Protein AF-A0A9P5DXJ6-F1 (afdb_monomer_lite)

Radius of gyration: 20.7 Å; chains: 1; bounding box: 51×38×55 Å

pLDDT: mean 82.4, std 16.3, range [35.78, 98.38]

Sequence (215 aa):
MAPIHPDSEPEQFYDMSPPKRLGRGRHAIVFECRDPTGRVYAMKLFKQHSRDRISREIEILQYLSWSSADFYRPDEDLDVCVGLFKPPELLLSYERYDFSIDMWCFGAMLAAMVFRKEPFFHGISLIDQLKTIADVLGTDKLYRFVNEYDLELDEEELEVLGQRPEQPWTDFINSANRSMVTDEAISLIDQLLRFDPKERLTAAEAIRNVYFRPF

Secondary structure (DSSP, 8-state):
-----TT--GGGTSB-SS--EEEE-SSEEEEEEE-TT--EEEEEEE-GGGHHHHHHHHHHHHHTTGGG-----TT-------GGG--HHHHTT-----THHHHHHHHHHHHHHHHT-SSSS--SSHHHHHHHHHHHH-HHHHHHHHHHTT----HHHHHHH---PPPPGGGG--TTTTTT--HHHHHHHHHHS-SSGGGSPPHHHHTTSGGGS--

Foldseek 3Di:
DDDPDPPDDCVVFWDVPPFDFPDDDPFWTWTWIAGPVRDIDIDTGGDPVCVVVVVVVSVVCVVVVCPQDDDDDQPDAGPHDDDLLAALCVLLVNRGDDPLSVLSSVLQVLLCVLLVPVRQQDAPDSLSSNLSLCQAQWVVQVVVLCVVSVGDDDPVSCVSNDGHDHDQSCVSDDPVNVVSDDPQSSVLSVQSSHNPSVSHDDPVRSCVGPVNDDD

Organism: NCBI:txid44412

InterPro domains:
  IPR000719 Protein kinase domain [PF00069] (85-212)
  IPR000719 Protein kinase domain [PS50011] (1-212)
  IPR000719 Protein kinase domain [SM00220] (16-212)
  IPR011009 Protein kinase-like domain superfamily [SSF56112] (20-214)
  IPR017441 Protein kinase, ATP binding site [PS00107] (22-44)
  IPR045216 Casein Kinase 2, subunit alpha [PTHR24054] (65-214)

Structure (mmCIF, N/CA/C/O backbone):
data_AF-A0A9P5DXJ6-F1
#
_entry.id   AF-A0A9P5DXJ6-F1
#
loop_
_atom_site.group_PDB
_atom_site.id
_atom_site.type_symbol
_atom_site.label_atom_id
_atom_site.label_alt_id
_atom_site.label_comp_id
_atom_site.label_asym_id
_atom_site.label_entity_id
_atom_site.label_seq_id
_atom_site.pdbx_PDB_ins_code
_atom_site.Cartn_x
_atom_site.Cartn_y
_atom_site.Cartn_z
_atom_site.occupancy
_atom_site.B_iso_or_equiv
_atom_site.auth_seq_id
_atom_site.auth_comp_id
_atom_site.auth_asym_id
_atom_site.auth_atom_id
_atom_site.pdbx_PDB_model_num
ATOM 1 N N . MET A 1 1 ? 28.897 8.228 -11.802 1.00 35.78 1 MET A N 1
ATOM 2 C CA . MET A 1 1 ? 27.523 8.672 -12.123 1.00 35.78 1 MET A CA 1
ATOM 3 C C . MET A 1 1 ? 27.511 9.005 -13.604 1.00 35.78 1 MET A C 1
ATOM 5 O O . MET A 1 1 ? 28.289 9.863 -13.999 1.00 35.78 1 MET A O 1
ATOM 9 N N . ALA A 1 2 ? 26.761 8.275 -14.428 1.00 36.94 2 ALA A N 1
ATOM 10 C CA . ALA A 1 2 ? 26.695 8.580 -15.855 1.00 36.94 2 ALA A CA 1
ATOM 11 C C . ALA A 1 2 ? 25.832 9.835 -16.075 1.00 36.94 2 ALA A C 1
ATOM 13 O O . ALA A 1 2 ? 24.778 9.952 -15.441 1.00 36.94 2 ALA A O 1
ATOM 14 N N . PRO A 1 3 ? 26.269 10.790 -16.909 1.00 40.38 3 PRO A N 1
ATOM 15 C CA . PRO A 1 3 ? 25.546 12.036 -17.104 1.00 40.38 3 PRO A CA 1
ATOM 16 C C . PRO A 1 3 ? 24.235 11.783 -17.857 1.00 40.38 3 PRO A C 1
ATOM 18 O O . PRO A 1 3 ? 24.219 11.359 -19.009 1.00 40.38 3 PRO A O 1
ATOM 21 N N . ILE A 1 4 ? 23.115 12.086 -17.198 1.00 48.97 4 ILE A N 1
ATOM 22 C CA . ILE A 1 4 ? 21.789 12.198 -17.818 1.00 48.97 4 ILE A CA 1
ATOM 23 C C . ILE A 1 4 ? 21.700 13.595 -18.451 1.00 48.97 4 ILE A C 1
ATOM 25 O O . ILE A 1 4 ? 20.919 14.436 -18.012 1.00 48.97 4 ILE A O 1
ATOM 29 N N . HIS A 1 5 ? 22.557 13.886 -19.433 1.00 48.19 5 HIS A N 1
ATOM 30 C CA . HIS A 1 5 ? 22.468 15.119 -20.218 1.00 48.19 5 HIS A CA 1
ATOM 31 C C . HIS A 1 5 ? 22.263 14.762 -21.696 1.00 48.19 5 HIS A C 1
ATOM 33 O O . HIS A 1 5 ? 23.003 13.917 -22.203 1.00 48.19 5 HIS A O 1
ATOM 39 N N . PRO A 1 6 ? 21.291 15.373 -22.398 1.00 47.25 6 PRO A N 1
ATOM 40 C CA . PRO A 1 6 ? 20.967 15.055 -23.795 1.00 47.25 6 PRO A CA 1
ATOM 41 C C . PRO A 1 6 ? 22.127 15.270 -24.781 1.00 47.25 6 PRO A C 1
ATOM 43 O O . PRO A 1 6 ? 22.087 14.718 -25.876 1.00 47.25 6 PRO A O 1
ATOM 46 N N . ASP A 1 7 ? 23.150 16.020 -24.372 1.00 50.88 7 ASP A N 1
ATOM 47 C CA . ASP A 1 7 ? 24.362 16.295 -25.159 1.00 50.88 7 ASP A CA 1
ATOM 48 C C . ASP A 1 7 ? 25.567 15.420 -24.756 1.00 50.88 7 ASP A C 1
ATOM 50 O O . ASP A 1 7 ? 26.684 15.655 -25.207 1.00 50.88 7 ASP A O 1
ATOM 54 N N . SER A 1 8 ? 25.372 14.433 -23.878 1.00 55.81 8 SER A N 1
ATOM 55 C CA . SER A 1 8 ? 26.441 13.504 -23.489 1.00 55.81 8 SER A CA 1
ATOM 56 C C . SER A 1 8 ? 26.662 12.479 -24.595 1.00 55.81 8 SER A C 1
ATOM 58 O O . SER A 1 8 ? 25.700 11.860 -25.044 1.00 55.81 8 SER A O 1
ATOM 60 N N . GLU A 1 9 ? 27.911 12.233 -24.985 1.00 61.59 9 GLU A N 1
ATOM 61 C CA . GLU A 1 9 ? 28.254 11.116 -25.870 1.00 61.59 9 GLU A CA 1
ATOM 62 C C . GLU A 1 9 ? 28.327 9.817 -25.043 1.00 61.59 9 GLU A C 1
ATOM 64 O O . GLU A 1 9 ? 29.267 9.634 -24.264 1.00 61.59 9 GLU A O 1
ATOM 69 N N . PRO A 1 10 ? 27.350 8.897 -25.159 1.00 57.00 10 PRO A N 1
ATOM 70 C CA . PRO A 1 10 ? 27.284 7.701 -24.313 1.00 57.00 10 PRO A CA 1
ATOM 71 C C . PRO A 1 10 ? 28.457 6.737 -24.550 1.00 57.00 10 PRO A C 1
ATOM 73 O O . PRO A 1 10 ? 28.814 5.971 -23.658 1.00 57.00 10 PRO A O 1
ATOM 76 N N . GLU A 1 11 ? 29.096 6.831 -25.716 1.00 63.50 11 GLU A N 1
ATOM 77 C CA . GLU A 1 11 ? 30.305 6.098 -26.114 1.00 63.50 11 GLU A CA 1
ATOM 78 C C . GLU A 1 11 ? 31.512 6.384 -25.205 1.00 63.50 11 GLU A C 1
ATOM 80 O O . GLU A 1 11 ? 32.435 5.579 -25.133 1.00 63.50 11 GLU A O 1
ATOM 85 N N . GLN A 1 12 ? 31.501 7.503 -24.470 1.00 61.22 12 GLN A N 1
ATOM 86 C CA . GLN A 1 12 ? 32.553 7.844 -23.507 1.00 61.22 12 GLN A CA 1
ATOM 87 C C . GLN A 1 12 ? 32.403 7.103 -22.166 1.00 61.22 12 GLN A C 1
ATOM 89 O O . GLN A 1 12 ? 33.357 7.033 -21.392 1.00 61.22 12 GLN A O 1
ATOM 94 N N . PHE A 1 13 ? 31.216 6.559 -21.876 1.00 56.31 13 PHE A N 1
ATOM 95 C CA . PHE A 1 13 ? 30.881 5.958 -20.578 1.00 56.31 13 PHE A CA 1
ATOM 96 C C . PHE A 1 13 ? 30.545 4.465 -20.662 1.00 56.31 13 PHE A C 1
ATOM 98 O O . PHE A 1 13 ? 30.628 3.770 -19.649 1.00 56.31 13 PHE A O 1
ATOM 105 N N . TYR A 1 14 ? 30.175 3.970 -21.843 1.00 59.44 14 TYR A N 1
ATOM 106 C CA . TYR A 1 14 ? 29.691 2.607 -22.047 1.00 59.44 14 TYR A CA 1
ATOM 107 C C . TYR A 1 14 ? 30.347 1.962 -23.269 1.00 59.44 14 TYR A C 1
ATOM 109 O O . TYR A 1 14 ? 30.542 2.617 -24.291 1.00 59.44 14 TYR A O 1
ATOM 117 N N . ASP A 1 15 ? 30.639 0.661 -23.185 1.00 63.41 15 ASP A N 1
ATOM 118 C CA . ASP A 1 15 ? 31.013 -0.128 -24.360 1.00 63.41 15 ASP A CA 1
ATOM 119 C C . ASP A 1 15 ? 29.764 -0.363 -25.223 1.00 63.41 15 ASP A C 1
ATOM 121 O O . ASP A 1 15 ? 28.803 -1.024 -24.813 1.00 63.41 15 ASP A O 1
ATOM 125 N N . MET A 1 16 ? 29.781 0.233 -26.417 1.00 59.91 16 MET A N 1
ATOM 126 C CA . MET A 1 16 ? 28.696 0.223 -27.402 1.00 59.91 16 MET A CA 1
ATOM 127 C C . MET A 1 16 ? 28.893 -0.852 -28.490 1.00 59.91 16 MET A C 1
ATOM 129 O O . MET A 1 16 ? 28.161 -0.862 -29.483 1.00 59.91 16 MET A O 1
ATOM 133 N N . SER A 1 17 ? 29.879 -1.745 -28.339 1.00 60.09 17 SER A N 1
ATOM 134 C CA . SER A 1 17 ? 30.114 -2.885 -29.240 1.00 60.09 17 SER A CA 1
ATOM 135 C C . SER A 1 17 ? 28.860 -3.773 -29.314 1.00 60.09 17 SER A 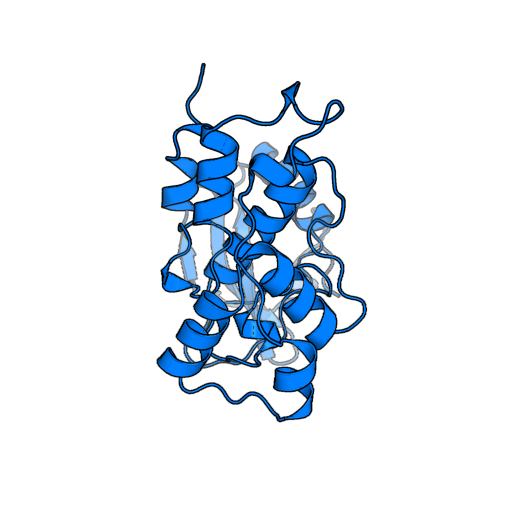C 1
ATOM 137 O O . SER A 1 17 ? 28.158 -3.920 -28.314 1.00 60.09 17 SER A O 1
ATOM 139 N N . PRO A 1 18 ? 28.517 -4.321 -30.499 1.00 52.62 18 PRO A N 1
ATOM 140 C CA . PRO A 1 18 ? 27.147 -4.417 -31.010 1.00 52.62 18 PRO A CA 1
ATOM 141 C C . PRO A 1 18 ? 26.151 -4.866 -29.933 1.00 52.62 18 PRO A C 1
ATOM 143 O O . PRO A 1 18 ? 26.133 -6.042 -29.557 1.00 52.62 18 PRO A O 1
ATOM 146 N N . PRO A 1 19 ? 25.322 -3.941 -29.424 1.00 65.56 19 PRO A N 1
ATOM 147 C CA . PRO A 1 19 ? 24.569 -4.201 -28.219 1.00 65.56 19 PRO A CA 1
ATOM 148 C C . PRO A 1 19 ? 23.487 -5.240 -28.494 1.00 65.56 19 PRO A C 1
ATOM 150 O O . PRO A 1 19 ? 22.726 -5.149 -29.468 1.00 65.56 19 PRO A O 1
ATOM 153 N N . LYS A 1 20 ? 23.381 -6.234 -27.610 1.00 73.81 20 LYS A N 1
ATOM 154 C CA . LYS A 1 20 ? 22.298 -7.215 -27.662 1.00 73.81 20 LYS A CA 1
ATOM 155 C C . LYS A 1 20 ? 20.979 -6.467 -27.486 1.00 73.81 20 LYS A C 1
ATOM 157 O O . LYS A 1 20 ? 20.684 -5.929 -26.420 1.00 73.81 20 LYS A O 1
ATOM 162 N N . ARG A 1 21 ? 20.170 -6.403 -28.546 1.00 81.00 21 ARG A N 1
ATOM 163 C CA . ARG A 1 21 ? 18.850 -5.766 -28.491 1.00 81.00 21 ARG A CA 1
ATOM 164 C C . ARG A 1 21 ? 17.943 -6.568 -27.559 1.00 81.00 21 ARG A C 1
ATOM 166 O O . ARG A 1 21 ? 17.551 -7.680 -27.901 1.00 81.00 21 ARG A O 1
ATOM 173 N N . LEU A 1 22 ? 17.578 -5.973 -26.428 1.00 80.19 22 LEU A N 1
ATOM 174 C CA . LEU A 1 22 ? 16.679 -6.560 -25.435 1.00 80.19 22 LEU A CA 1
ATOM 175 C C . LEU A 1 22 ? 15.209 -6.407 -25.840 1.00 80.19 22 LEU A C 1
ATOM 177 O O . LEU A 1 22 ? 14.399 -7.290 -25.582 1.00 80.19 22 LEU A O 1
ATOM 181 N N . GLY A 1 23 ? 14.851 -5.318 -26.529 1.00 77.81 23 GLY A N 1
ATOM 182 C CA . GLY A 1 23 ? 13.465 -5.096 -26.942 1.00 77.81 23 GLY A CA 1
ATOM 183 C C . GLY A 1 23 ? 13.272 -3.940 -27.918 1.00 77.81 23 GLY A C 1
ATOM 184 O O . GLY A 1 23 ? 14.122 -3.063 -28.060 1.00 77.81 23 GLY A O 1
ATOM 185 N N . ARG A 1 24 ? 12.129 -3.924 -28.615 1.00 81.75 24 ARG A N 1
ATOM 186 C CA . ARG A 1 24 ? 11.725 -2.832 -29.517 1.00 81.75 24 ARG A CA 1
ATOM 187 C C . ARG A 1 24 ? 10.289 -2.420 -29.224 1.00 81.75 24 ARG A C 1
ATOM 189 O O . ARG A 1 24 ? 9.357 -3.159 -29.517 1.00 81.75 24 ARG A O 1
ATOM 196 N N . GLY A 1 25 ? 10.121 -1.202 -28.725 1.00 73.12 25 GLY A N 1
ATOM 197 C CA . GLY A 1 25 ? 8.822 -0.574 -28.532 1.00 73.12 25 GLY A CA 1
ATOM 198 C C . GLY A 1 25 ? 8.431 0.361 -29.680 1.00 73.12 25 GLY A C 1
ATOM 199 O O . GLY A 1 25 ? 9.191 0.637 -30.622 1.00 73.12 25 GLY A O 1
ATOM 200 N N . ARG A 1 26 ? 7.219 0.916 -29.569 1.00 73.00 26 ARG A N 1
ATOM 201 C CA . ARG A 1 26 ? 6.702 1.943 -30.488 1.00 73.00 26 ARG A CA 1
ATOM 202 C C . ARG A 1 26 ? 7.622 3.172 -30.534 1.00 73.00 26 ARG A C 1
ATOM 204 O O . ARG A 1 26 ? 7.939 3.630 -31.628 1.00 73.00 26 ARG A O 1
ATOM 211 N N . HIS A 1 27 ? 8.152 3.601 -29.388 1.00 71.81 27 HIS A N 1
ATOM 212 C CA . HIS A 1 27 ? 8.897 4.863 -29.240 1.00 71.81 27 HIS A CA 1
ATOM 213 C C . HIS A 1 27 ? 10.394 4.713 -28.933 1.00 71.81 27 HIS A C 1
ATOM 215 O O . HIS A 1 27 ? 11.144 5.672 -29.086 1.00 71.81 27 HIS A O 1
ATOM 221 N N . ALA A 1 28 ? 10.853 3.520 -28.550 1.00 75.62 28 ALA A N 1
ATOM 222 C CA . ALA A 1 28 ? 12.243 3.286 -28.167 1.00 75.62 28 ALA A CA 1
ATOM 223 C C . ALA A 1 28 ? 12.709 1.873 -28.528 1.00 75.62 28 ALA A C 1
ATOM 225 O O . ALA A 1 28 ? 11.896 0.988 -28.813 1.00 75.62 28 ALA A O 1
ATOM 226 N N . ILE A 1 29 ? 14.018 1.672 -28.513 1.00 80.06 29 ILE A N 1
ATOM 227 C CA . ILE A 1 29 ? 14.688 0.382 -28.631 1.00 80.06 29 ILE A CA 1
ATOM 228 C C . ILE A 1 29 ? 15.560 0.228 -27.388 1.00 80.06 29 ILE A C 1
ATOM 230 O O . ILE A 1 29 ? 16.252 1.167 -27.011 1.00 80.06 29 ILE A O 1
ATOM 234 N N . VAL A 1 30 ? 15.488 -0.927 -26.735 1.00 80.50 30 VAL A N 1
ATOM 235 C CA . VAL A 1 30 ? 16.261 -1.219 -25.526 1.00 80.50 30 VAL A CA 1
ATOM 236 C C . VAL A 1 30 ? 17.395 -2.166 -25.882 1.00 80.50 30 VAL A C 1
ATOM 238 O O . VAL A 1 30 ? 17.192 -3.162 -26.586 1.00 80.50 30 VAL A O 1
ATOM 241 N N . PHE A 1 31 ? 18.576 -1.842 -25.387 1.00 79.62 31 PHE A N 1
ATOM 242 C CA . PHE A 1 31 ? 19.839 -2.503 -25.659 1.00 79.62 31 PHE A CA 1
ATOM 243 C C . PHE A 1 31 ? 20.523 -2.872 -24.347 1.00 79.62 31 PHE A C 1
ATOM 245 O O . PHE A 1 31 ? 20.460 -2.103 -23.398 1.00 79.62 31 PHE A O 1
ATOM 252 N N . GLU A 1 32 ? 21.173 -4.028 -24.292 1.00 81.81 32 GLU A N 1
ATOM 253 C CA . GLU A 1 32 ? 22.128 -4.348 -23.230 1.00 81.81 32 GLU A CA 1
ATOM 254 C C . GLU A 1 32 ? 23.439 -3.611 -23.528 1.00 81.81 32 GLU A C 1
ATOM 256 O O . GLU A 1 32 ? 23.954 -3.721 -24.642 1.00 81.81 32 GLU A O 1
ATOM 261 N N . CYS A 1 33 ? 23.976 -2.875 -22.558 1.00 76.75 33 CYS A N 1
ATOM 262 C CA . CYS A 1 33 ? 25.327 -2.319 -22.611 1.00 76.75 33 CYS A CA 1
ATOM 263 C C . CYS A 1 33 ? 26.102 -2.665 -21.340 1.00 76.75 33 CYS A C 1
ATOM 265 O O . CYS A 1 33 ? 25.527 -3.105 -20.341 1.00 76.75 33 CYS A O 1
ATOM 267 N N . ARG A 1 34 ? 27.425 -2.505 -21.392 1.00 78.00 34 ARG A N 1
ATOM 268 C CA . ARG A 1 34 ? 28.320 -2.768 -20.264 1.00 78.00 34 ARG A CA 1
ATOM 269 C C . ARG A 1 34 ? 29.165 -1.539 -19.981 1.00 78.00 34 ARG A C 1
ATOM 271 O O . ARG A 1 34 ? 29.552 -0.831 -20.910 1.00 78.00 34 ARG A O 1
ATOM 278 N N . ASP A 1 35 ? 29.426 -1.271 -18.710 1.00 74.62 35 ASP A N 1
ATOM 279 C CA . ASP A 1 35 ? 30.438 -0.284 -18.334 1.00 74.62 35 ASP A CA 1
ATOM 280 C C . ASP A 1 35 ? 31.857 -0.896 -18.399 1.00 74.62 35 ASP A C 1
ATOM 282 O O . ASP A 1 35 ? 32.002 -2.112 -18.574 1.00 74.62 35 ASP A O 1
ATOM 286 N N . PRO A 1 36 ? 32.924 -0.092 -18.224 1.00 73.44 36 PRO A N 1
ATOM 287 C CA . PRO A 1 36 ? 34.300 -0.596 -18.209 1.00 73.44 36 PRO A CA 1
ATOM 288 C C . PRO A 1 36 ? 34.607 -1.602 -17.088 1.00 73.44 36 PRO A C 1
ATOM 290 O O . PRO A 1 36 ? 35.623 -2.291 -17.153 1.00 73.44 36 PRO A O 1
ATOM 293 N N . THR A 1 37 ? 33.760 -1.693 -16.056 1.00 74.44 37 THR A N 1
ATOM 294 C CA . THR A 1 37 ? 33.892 -2.671 -14.962 1.00 74.44 37 THR A CA 1
ATOM 295 C C . THR A 1 37 ? 33.211 -4.006 -15.281 1.00 74.44 37 THR A C 1
ATOM 297 O O . THR A 1 37 ? 33.364 -4.972 -14.536 1.00 74.44 37 THR A O 1
ATOM 300 N N . GLY A 1 38 ? 32.491 -4.087 -16.405 1.00 73.50 38 GLY A N 1
ATOM 301 C CA . GLY A 1 38 ? 31.740 -5.262 -16.838 1.00 73.50 38 GLY A CA 1
ATOM 302 C C . GLY A 1 38 ? 30.311 -5.328 -16.294 1.00 73.50 38 GLY A C 1
ATOM 303 O O . GLY A 1 38 ? 29.614 -6.311 -16.565 1.00 73.50 38 GLY A O 1
ATOM 304 N N . ARG A 1 39 ? 29.849 -4.302 -15.565 1.00 72.31 39 ARG A N 1
ATOM 305 C CA . ARG A 1 39 ? 28.480 -4.229 -15.043 1.00 72.31 39 ARG A CA 1
ATOM 306 C C . ARG A 1 39 ? 27.502 -3.999 -16.191 1.00 72.31 39 ARG A C 1
ATOM 308 O O . ARG A 1 39 ? 27.753 -3.191 -17.082 1.00 72.31 39 ARG A O 1
ATOM 315 N N . VAL A 1 40 ? 26.396 -4.740 -16.177 1.00 74.88 40 VAL A N 1
ATOM 316 C CA . VAL A 1 40 ? 25.386 -4.733 -17.243 1.00 74.88 40 VAL A CA 1
ATOM 317 C C . VAL A 1 40 ? 24.329 -3.662 -16.973 1.00 74.88 40 VAL A C 1
ATOM 319 O O . VAL A 1 40 ? 23.826 -3.547 -15.859 1.00 74.88 40 VAL A O 1
ATOM 322 N N . TYR A 1 41 ? 23.959 -2.922 -18.013 1.00 69.56 41 TYR A N 1
ATOM 323 C CA . TYR A 1 41 ? 22.927 -1.888 -18.008 1.00 69.56 41 TYR A CA 1
ATOM 324 C C . TYR A 1 41 ? 21.959 -2.111 -19.173 1.00 69.56 41 TYR A C 1
ATOM 326 O O . TYR A 1 41 ? 22.335 -2.671 -20.205 1.00 69.56 41 TYR A O 1
ATOM 334 N N . ALA A 1 42 ? 20.718 -1.631 -19.043 1.00 75.75 42 ALA A N 1
ATOM 335 C CA . ALA A 1 42 ? 19.835 -1.487 -20.195 1.00 75.75 42 ALA A CA 1
ATOM 336 C C . ALA A 1 42 ? 19.787 -0.027 -20.648 1.00 75.75 42 ALA A C 1
ATOM 338 O O . ALA A 1 42 ? 19.377 0.870 -19.915 1.00 75.75 42 ALA A O 1
ATOM 339 N N . MET A 1 43 ? 20.166 0.199 -21.896 1.00 73.69 43 MET A N 1
ATOM 340 C CA . MET A 1 43 ? 20.130 1.493 -22.550 1.00 73.69 43 MET A CA 1
ATOM 341 C C . MET A 1 43 ? 18.873 1.599 -23.405 1.00 73.69 43 MET A C 1
ATOM 343 O O . MET A 1 43 ? 18.664 0.824 -24.343 1.00 73.69 43 MET A O 1
ATOM 347 N N . LYS A 1 44 ? 18.023 2.577 -23.103 1.00 75.12 44 LYS A N 1
ATOM 348 C CA . LYS A 1 44 ? 16.817 2.867 -23.882 1.00 75.12 44 LYS A CA 1
ATOM 349 C C . LYS A 1 44 ? 17.120 3.968 -24.899 1.00 75.12 44 LYS A C 1
ATOM 351 O O . LYS A 1 44 ? 17.128 5.148 -24.569 1.00 75.12 44 LYS A O 1
ATOM 356 N N . LEU A 1 45 ? 17.345 3.579 -26.153 1.00 71.88 45 LEU A N 1
ATOM 357 C CA . LEU A 1 45 ? 17.522 4.495 -27.279 1.00 71.88 45 LEU A CA 1
ATOM 358 C C . LEU A 1 45 ? 16.160 4.893 -27.846 1.00 71.88 45 LEU A C 1
ATOM 360 O O . LEU A 1 45 ? 15.438 4.086 -28.441 1.00 71.88 45 LEU A O 1
ATOM 364 N N . PHE A 1 46 ? 15.790 6.152 -27.659 1.00 69.19 46 PHE A N 1
ATOM 365 C CA . PHE A 1 46 ? 14.514 6.659 -28.133 1.00 69.19 46 PHE A CA 1
ATOM 366 C C . PHE A 1 46 ? 14.578 7.124 -29.595 1.00 69.19 46 PHE A C 1
ATOM 368 O O . PHE A 1 46 ? 15.579 7.660 -30.063 1.00 69.19 46 PHE A O 1
ATOM 375 N N . LYS A 1 47 ? 13.489 6.918 -30.345 1.00 77.69 47 LYS A N 1
ATOM 376 C CA . LYS A 1 47 ? 13.420 7.292 -31.766 1.00 77.69 47 LYS A CA 1
ATOM 377 C C . LYS A 1 47 ? 13.225 8.802 -31.912 1.00 77.69 47 LYS A C 1
ATOM 379 O O . LYS A 1 47 ? 12.412 9.387 -31.203 1.00 77.69 47 LYS A O 1
ATOM 384 N N . GLN A 1 48 ? 13.875 9.401 -32.909 1.00 71.56 48 GLN A N 1
ATOM 385 C CA . GLN A 1 48 ? 13.902 10.854 -33.135 1.00 71.56 48 GLN A CA 1
ATOM 386 C C . GLN A 1 48 ? 12.511 11.519 -33.192 1.00 71.56 48 GLN A C 1
ATOM 388 O O . GLN A 1 48 ? 12.328 12.606 -32.659 1.00 71.56 48 GLN A O 1
ATOM 393 N N . HIS A 1 49 ? 11.499 10.845 -33.751 1.00 77.25 49 HIS A N 1
ATOM 394 C CA . HIS A 1 49 ? 10.119 11.356 -33.820 1.00 77.25 49 HIS A CA 1
ATOM 395 C C . HIS A 1 49 ? 9.368 11.364 -32.476 1.00 77.25 49 HIS A C 1
ATOM 397 O O . HIS A 1 49 ? 8.211 11.761 -32.428 1.00 77.25 49 HIS A O 1
ATOM 403 N N . SER A 1 50 ? 9.972 10.872 -31.392 1.00 65.94 50 SER A N 1
ATOM 404 C CA . SER A 1 50 ? 9.365 10.868 -30.056 1.00 65.94 50 SER A CA 1
ATOM 405 C C . SER A 1 50 ? 9.921 11.979 -29.151 1.00 65.94 50 SER A C 1
ATOM 407 O O . SER A 1 50 ? 9.605 11.972 -27.968 1.00 65.94 50 SER A O 1
ATOM 409 N N . ARG A 1 51 ? 10.721 12.925 -29.682 1.00 66.31 51 ARG A N 1
ATOM 410 C CA . ARG A 1 51 ? 11.501 13.933 -28.923 1.00 66.31 51 ARG A CA 1
ATOM 411 C C . ARG A 1 51 ? 10.71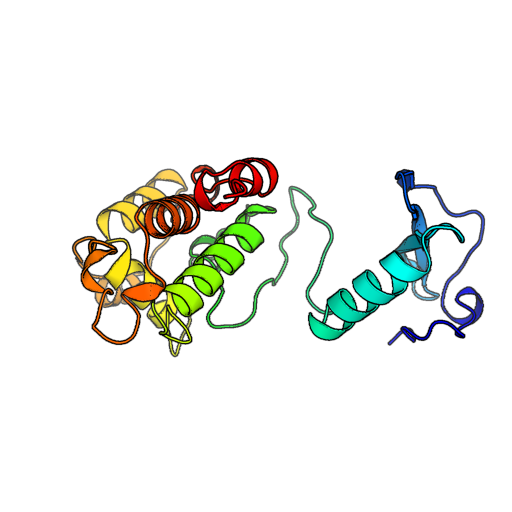9 14.653 -27.824 1.00 66.31 51 ARG A C 1
ATOM 413 O O . ARG A 1 51 ? 11.176 14.657 -26.691 1.00 66.31 51 ARG A O 1
ATOM 420 N N . ASP A 1 52 ? 9.523 15.152 -28.108 1.00 66.31 52 ASP A N 1
ATOM 421 C CA . ASP A 1 52 ? 8.753 15.919 -27.115 1.00 66.31 52 ASP A CA 1
ATOM 422 C C . ASP A 1 52 ? 8.200 15.032 -25.988 1.00 66.31 52 ASP A C 1
ATOM 424 O O . ASP A 1 52 ? 8.202 15.402 -24.814 1.00 66.31 52 ASP A O 1
ATOM 428 N N . ARG A 1 53 ? 7.792 13.801 -26.324 1.00 62.41 53 ARG A N 1
ATOM 429 C CA . ARG A 1 53 ? 7.419 12.789 -25.327 1.00 62.41 53 ARG A CA 1
ATOM 430 C C . ARG A 1 53 ? 8.633 12.362 -24.500 1.00 62.41 53 ARG A C 1
ATOM 432 O O . ARG A 1 53 ? 8.485 12.128 -23.309 1.00 62.41 53 ARG A O 1
ATOM 439 N N . ILE A 1 54 ? 9.806 12.275 -25.127 1.00 61.62 54 ILE A N 1
ATOM 440 C CA . ILE A 1 54 ? 11.074 11.926 -24.480 1.00 61.62 54 ILE A CA 1
ATOM 441 C C . ILE A 1 54 ? 11.483 13.012 -23.492 1.00 61.62 54 ILE A C 1
ATOM 443 O O . ILE A 1 54 ? 11.879 12.666 -22.392 1.00 61.62 54 ILE A O 1
ATOM 447 N N . SER A 1 55 ? 11.347 14.297 -23.830 1.00 65.12 55 SER A N 1
ATOM 448 C CA . SER A 1 55 ? 11.632 15.388 -22.891 1.00 65.12 55 SER A CA 1
ATOM 449 C C . SER A 1 55 ? 10.763 15.288 -21.642 1.00 65.12 55 SER A C 1
ATOM 451 O O . SER A 1 55 ? 11.292 15.346 -20.540 1.00 65.12 55 SER A O 1
ATOM 453 N N . ARG A 1 56 ? 9.461 15.025 -21.805 1.00 66.56 56 ARG A N 1
ATOM 454 C CA . ARG A 1 56 ? 8.549 14.822 -20.673 1.00 66.56 56 ARG A CA 1
ATOM 455 C C . ARG A 1 56 ? 8.857 13.548 -19.885 1.00 66.56 56 ARG A C 1
ATOM 457 O O . ARG A 1 56 ? 8.778 13.556 -18.666 1.00 66.56 56 ARG A O 1
ATOM 464 N N . GLU A 1 57 ? 9.193 12.449 -20.562 1.00 64.31 57 GLU A N 1
ATOM 465 C CA . GLU A 1 57 ? 9.577 11.195 -19.904 1.00 64.31 57 GLU A CA 1
ATOM 466 C C . GLU A 1 57 ? 10.884 11.391 -19.124 1.00 64.31 57 GLU A C 1
ATOM 468 O O . GLU A 1 57 ? 10.916 11.082 -17.948 1.00 64.31 57 GLU A O 1
ATOM 473 N N . ILE A 1 58 ? 11.918 12.001 -19.710 1.00 63.19 58 ILE A N 1
ATOM 474 C CA . ILE A 1 58 ? 13.184 12.328 -19.034 1.00 63.19 58 ILE A CA 1
ATOM 475 C C . ILE A 1 58 ? 12.958 13.271 -17.851 1.00 63.19 58 ILE A C 1
ATOM 477 O O . ILE A 1 58 ? 13.517 13.021 -16.792 1.00 63.19 58 ILE A O 1
ATOM 481 N N . GLU A 1 59 ? 12.127 14.303 -17.994 1.00 66.38 59 GLU A N 1
ATOM 482 C CA . GLU A 1 59 ? 11.790 15.222 -16.901 1.00 66.38 59 GLU A CA 1
ATOM 483 C C . GLU A 1 59 ? 11.110 14.481 -15.743 1.00 66.38 59 GLU A C 1
ATOM 485 O O . GLU A 1 59 ? 11.502 14.643 -14.591 1.00 66.38 59 GLU A O 1
ATOM 490 N N . ILE A 1 60 ? 10.164 13.584 -16.045 1.00 64.75 60 ILE A N 1
ATOM 491 C CA . ILE A 1 60 ? 9.533 12.712 -15.047 1.00 64.75 60 ILE A CA 1
ATOM 492 C C . ILE A 1 60 ? 10.571 11.780 -14.402 1.00 64.75 60 ILE A C 1
ATOM 494 O O . ILE A 1 60 ? 10.604 11.656 -13.184 1.00 64.75 60 ILE A O 1
ATOM 498 N N . LEU A 1 61 ? 11.436 11.135 -15.188 1.00 58.59 61 LEU A N 1
ATOM 499 C CA . LEU A 1 61 ? 12.453 10.197 -14.694 1.00 58.59 61 LEU A CA 1
ATOM 500 C C . LEU A 1 61 ? 13.512 10.895 -13.819 1.00 58.59 61 LEU A C 1
ATOM 502 O O . LEU A 1 61 ? 13.961 10.328 -12.823 1.00 58.59 61 LEU A O 1
ATOM 506 N N . GLN A 1 62 ? 13.896 12.124 -14.176 1.00 60.31 62 GLN A N 1
ATOM 507 C CA . GLN A 1 62 ? 14.802 12.973 -13.400 1.00 60.31 62 GLN A CA 1
ATOM 508 C C . GLN A 1 62 ? 14.136 13.454 -12.110 1.00 60.31 62 GLN A C 1
ATOM 510 O O . GLN A 1 62 ? 14.761 13.404 -11.054 1.00 60.31 62 GLN A O 1
ATOM 515 N N . TYR A 1 63 ? 12.865 13.859 -12.178 1.00 59.72 63 TYR A N 1
ATOM 516 C CA . TYR A 1 63 ? 12.085 14.258 -11.008 1.00 59.72 63 TYR A CA 1
ATOM 517 C C . TYR A 1 63 ? 11.908 13.100 -10.016 1.00 59.72 63 TYR A C 1
ATOM 519 O O . TYR A 1 63 ? 12.079 13.276 -8.813 1.00 59.72 63 TYR A O 1
ATOM 527 N N . LEU A 1 64 ? 11.631 11.897 -10.522 1.00 57.78 64 LEU A N 1
ATOM 528 C CA . LEU A 1 64 ? 11.401 10.701 -9.712 1.00 57.78 64 LEU A CA 1
ATOM 529 C C . LEU A 1 64 ? 12.681 10.066 -9.148 1.00 57.78 64 LEU A C 1
ATOM 531 O O . LEU A 1 64 ? 12.570 9.096 -8.410 1.00 57.78 64 LEU A O 1
ATOM 535 N N . SER A 1 65 ? 13.876 10.582 -9.472 1.00 54.56 65 SER A N 1
ATOM 536 C CA . SER A 1 65 ? 15.163 10.073 -8.968 1.00 54.56 65 SER A CA 1
ATOM 537 C C . SER A 1 65 ? 15.273 8.542 -9.047 1.00 54.56 65 SER A C 1
ATOM 539 O O . SER A 1 65 ? 15.291 7.841 -8.040 1.00 54.56 65 SER A O 1
ATOM 541 N N . TRP A 1 66 ? 15.386 8.018 -10.271 1.00 57.16 66 TRP A N 1
ATOM 542 C CA . TRP A 1 66 ? 15.483 6.582 -10.601 1.00 57.16 66 TRP A CA 1
ATOM 543 C C . TRP A 1 66 ? 16.682 5.817 -10.006 1.00 57.16 66 TRP A C 1
ATOM 545 O O . TRP A 1 66 ? 16.941 4.681 -10.395 1.00 57.16 66 TRP A O 1
ATOM 555 N N . SER A 1 67 ? 17.427 6.394 -9.064 1.00 52.62 67 SER A N 1
ATOM 556 C CA . SER A 1 67 ? 18.580 5.752 -8.423 1.00 52.62 67 SER A CA 1
ATOM 557 C C . SER A 1 67 ? 18.243 4.460 -7.677 1.00 52.62 67 SER A C 1
ATOM 559 O O . SER A 1 67 ? 19.155 3.687 -7.407 1.00 52.62 67 SER A O 1
ATOM 561 N N . SER A 1 68 ? 16.967 4.232 -7.357 1.00 57.16 68 SER A N 1
ATOM 562 C CA . SER A 1 68 ? 16.480 3.032 -6.661 1.00 57.16 68 SER A CA 1
ATOM 563 C C . SER A 1 68 ? 15.679 2.079 -7.559 1.00 57.16 68 SER A C 1
ATOM 565 O O . SER A 1 68 ? 15.091 1.133 -7.050 1.00 57.16 68 SER A O 1
ATOM 567 N N . ALA A 1 69 ? 15.610 2.327 -8.873 1.00 59.25 69 ALA A N 1
ATOM 568 C CA . ALA A 1 69 ? 14.928 1.432 -9.808 1.00 59.25 69 ALA A CA 1
ATOM 569 C C . ALA A 1 69 ? 15.846 0.266 -10.217 1.00 59.25 69 ALA A C 1
ATOM 571 O O . ALA A 1 69 ? 16.997 0.499 -10.592 1.00 59.25 69 ALA A O 1
ATOM 572 N N . ASP A 1 70 ? 15.322 -0.963 -10.222 1.00 54.72 70 ASP A N 1
ATOM 573 C CA . ASP A 1 70 ? 16.039 -2.157 -10.693 1.00 54.72 70 ASP A CA 1
ATOM 574 C C . ASP A 1 70 ? 15.193 -2.987 -11.676 1.00 54.72 70 ASP A C 1
ATOM 576 O O . ASP A 1 70 ? 13.996 -2.757 -11.871 1.00 54.72 70 ASP A O 1
ATOM 580 N N . PHE A 1 71 ? 15.831 -3.946 -12.342 1.00 61.59 71 PHE A N 1
ATOM 581 C CA . PHE A 1 71 ? 15.155 -4.936 -13.169 1.00 61.59 71 PHE A CA 1
ATOM 582 C C . PHE A 1 71 ? 14.599 -6.044 -12.288 1.00 61.59 71 PHE A C 1
ATOM 584 O O . PHE A 1 71 ? 15.344 -6.693 -11.564 1.00 61.59 71 PHE A O 1
ATOM 591 N N . TYR A 1 72 ? 13.308 -6.330 -12.437 1.00 56.47 72 TYR A N 1
ATOM 592 C CA . TYR A 1 72 ? 12.709 -7.499 -11.807 1.00 56.47 72 TYR A CA 1
ATOM 593 C C . TYR A 1 72 ? 13.378 -8.792 -12.301 1.00 56.47 72 TYR A C 1
ATOM 595 O O . TYR A 1 72 ? 13.398 -9.068 -13.509 1.00 56.47 72 TYR A O 1
ATOM 603 N N . ARG A 1 73 ? 13.892 -9.592 -11.363 1.00 66.75 73 ARG A N 1
ATOM 604 C CA . ARG A 1 73 ? 14.378 -10.957 -11.586 1.00 66.75 73 ARG A CA 1
ATOM 605 C C . ARG A 1 73 ? 13.702 -11.865 -10.544 1.00 66.75 73 ARG A C 1
ATOM 607 O O . ARG A 1 73 ? 13.782 -11.538 -9.369 1.00 66.75 73 ARG A O 1
ATOM 614 N N . PRO A 1 74 ? 13.040 -12.970 -10.940 1.00 50.09 74 PRO A N 1
ATOM 615 C CA . PRO A 1 74 ? 12.196 -13.767 -10.034 1.00 50.09 74 PRO A CA 1
ATOM 616 C C . PRO A 1 74 ? 12.863 -14.365 -8.783 1.00 50.09 74 PRO A C 1
ATOM 618 O O . PRO A 1 74 ? 12.140 -14.826 -7.908 1.00 50.09 74 PRO A O 1
ATOM 621 N N . ASP A 1 75 ? 14.196 -14.367 -8.707 1.00 57.84 75 ASP A N 1
ATOM 622 C CA . ASP A 1 75 ? 14.986 -15.030 -7.660 1.00 57.84 75 ASP A CA 1
ATOM 623 C C . ASP A 1 75 ? 16.080 -14.101 -7.079 1.00 57.84 75 ASP A C 1
ATOM 625 O O . ASP A 1 75 ? 17.125 -14.579 -6.638 1.00 57.84 75 ASP A O 1
ATOM 629 N N . GLU A 1 76 ? 15.909 -12.775 -7.166 1.00 51.19 76 GLU A N 1
ATOM 630 C CA . GLU A 1 76 ? 16.890 -11.796 -6.672 1.00 51.19 76 GLU A CA 1
ATOM 631 C C . GLU A 1 76 ? 16.276 -10.844 -5.643 1.00 51.19 76 GLU A C 1
ATOM 633 O O . GLU A 1 76 ? 15.260 -10.202 -5.913 1.00 51.19 76 GLU A O 1
ATOM 638 N N . ASP A 1 77 ? 16.958 -10.704 -4.507 1.00 56.78 77 ASP A N 1
ATOM 639 C CA . ASP A 1 77 ? 16.594 -9.764 -3.452 1.00 56.78 77 ASP A CA 1
ATOM 640 C C . ASP A 1 77 ? 17.105 -8.362 -3.794 1.00 56.78 77 ASP A C 1
ATOM 642 O O . ASP A 1 77 ? 18.303 -8.132 -3.981 1.00 56.78 77 ASP A O 1
ATOM 646 N N . LEU A 1 78 ? 16.197 -7.394 -3.847 1.00 53.97 78 LEU A N 1
ATOM 647 C CA . LEU A 1 78 ? 16.508 -5.971 -4.000 1.00 53.97 78 LEU A CA 1
ATOM 648 C C . LEU A 1 78 ? 16.174 -5.217 -2.694 1.00 53.97 78 LEU A C 1
ATOM 650 O O . LEU A 1 78 ? 15.159 -5.462 -2.040 1.00 53.97 78 LEU A O 1
ATOM 654 N N . ASP A 1 79 ? 17.001 -4.246 -2.308 1.00 56.28 79 ASP A N 1
ATOM 655 C CA . ASP A 1 79 ? 16.612 -3.273 -1.279 1.00 56.28 79 ASP A CA 1
ATOM 656 C C . ASP A 1 79 ? 15.904 -2.101 -1.967 1.00 56.28 79 ASP A C 1
ATOM 658 O O . ASP A 1 79 ? 16.533 -1.189 -2.511 1.00 56.28 79 ASP A O 1
ATOM 662 N N . VAL A 1 80 ? 14.574 -2.180 -2.025 1.00 58.19 80 VAL A N 1
ATOM 663 C CA . VAL A 1 80 ? 13.716 -1.235 -2.752 1.00 58.19 80 VAL A CA 1
ATOM 664 C C . VAL A 1 80 ? 12.768 -0.485 -1.805 1.00 58.19 80 VAL A C 1
ATOM 666 O O . VAL A 1 80 ? 12.452 -0.931 -0.699 1.00 58.19 80 VAL A O 1
ATOM 669 N N . CYS A 1 81 ? 12.328 0.699 -2.246 1.00 59.47 81 CYS A N 1
ATOM 670 C CA . CYS A 1 81 ? 11.436 1.640 -1.546 1.00 59.47 81 CYS A CA 1
ATOM 671 C C . CYS A 1 81 ? 12.025 2.350 -0.304 1.00 59.47 81 CYS A C 1
ATOM 673 O O . CYS A 1 81 ? 12.648 1.755 0.573 1.00 59.47 81 CYS A O 1
ATOM 675 N N . VAL A 1 82 ? 11.768 3.660 -0.201 1.00 60.81 82 VAL A N 1
ATOM 676 C CA . VAL A 1 82 ? 12.300 4.530 0.862 1.00 60.81 82 VAL A CA 1
ATOM 677 C C . VAL A 1 82 ? 11.251 4.759 1.955 1.00 60.81 82 VAL A C 1
ATOM 679 O O . VAL A 1 82 ? 10.169 5.283 1.686 1.00 60.81 82 VAL A O 1
ATOM 682 N N . GLY A 1 83 ? 11.602 4.426 3.201 1.00 70.69 83 GLY A N 1
ATOM 683 C CA . GLY A 1 83 ? 10.889 4.844 4.414 1.00 70.69 83 GLY A CA 1
ATOM 684 C C . GLY A 1 83 ? 9.384 4.547 4.417 1.00 70.69 83 GLY A C 1
ATOM 685 O O . GLY A 1 83 ? 8.968 3.394 4.448 1.00 70.69 83 GLY A O 1
ATOM 686 N N . LEU A 1 84 ? 8.581 5.615 4.385 1.00 83.62 84 LEU A N 1
ATOM 687 C CA . LEU A 1 84 ? 7.131 5.656 4.638 1.00 83.62 84 LEU A CA 1
ATOM 688 C C . LEU A 1 84 ? 6.248 5.013 3.553 1.00 83.62 84 LEU A C 1
ATOM 690 O O . LEU A 1 84 ? 5.043 4.863 3.747 1.00 83.62 84 LEU A O 1
ATOM 694 N N . PHE A 1 85 ? 6.829 4.663 2.405 1.00 87.38 85 PHE A N 1
ATOM 695 C CA . PHE A 1 85 ? 6.119 4.018 1.297 1.00 87.38 85 PHE A CA 1
ATOM 696 C C . PHE A 1 85 ? 6.436 2.523 1.180 1.00 87.38 85 PHE A C 1
ATOM 698 O O . PHE A 1 85 ? 5.934 1.881 0.260 1.00 87.38 85 PHE A O 1
ATOM 705 N N . LYS A 1 86 ? 7.250 1.959 2.090 1.00 90.75 86 LYS A N 1
ATOM 706 C CA . LYS A 1 86 ? 7.539 0.519 2.084 1.00 90.75 86 LYS A CA 1
ATOM 707 C C . LYS A 1 86 ? 6.228 -0.277 2.257 1.00 90.75 86 LYS A C 1
ATOM 709 O O . LYS A 1 86 ? 5.476 0.005 3.196 1.00 90.75 86 LYS A O 1
ATOM 714 N N . PRO A 1 87 ? 5.929 -1.221 1.348 1.00 94.00 87 PRO A N 1
ATOM 715 C CA . PRO A 1 87 ? 4.760 -2.079 1.446 1.00 94.00 87 PRO A CA 1
ATOM 716 C C . PRO A 1 87 ? 4.957 -3.168 2.517 1.00 94.00 87 PRO A C 1
ATOM 718 O O . PRO A 1 87 ? 6.097 -3.418 2.923 1.00 94.00 87 PRO A O 1
ATOM 721 N N . PRO A 1 88 ? 3.876 -3.823 2.984 1.00 95.12 88 PRO A N 1
ATOM 722 C CA . PRO A 1 88 ? 3.935 -4.781 4.088 1.00 95.12 88 PRO A CA 1
ATOM 723 C C . PRO A 1 88 ? 4.926 -5.927 3.880 1.00 95.12 88 PRO A C 1
ATOM 725 O O . PRO A 1 88 ? 5.633 -6.288 4.811 1.00 95.12 88 PRO A O 1
ATOM 728 N N . GLU A 1 89 ? 5.033 -6.454 2.664 1.00 93.19 89 GLU A N 1
ATOM 729 C CA . GLU A 1 89 ? 5.968 -7.517 2.309 1.00 93.19 89 GLU A CA 1
ATOM 730 C C . GLU A 1 89 ? 7.427 -7.122 2.552 1.00 93.19 89 GLU A C 1
ATOM 732 O O . GLU A 1 89 ? 8.185 -7.922 3.082 1.00 93.19 89 GLU A O 1
ATOM 737 N N . LEU A 1 90 ? 7.819 -5.875 2.274 1.00 90.75 90 LEU A N 1
ATOM 738 C CA . LEU A 1 90 ? 9.186 -5.423 2.554 1.00 90.75 90 LEU A CA 1
ATOM 739 C C . LEU A 1 90 ? 9.408 -5.154 4.044 1.00 90.75 90 LEU A C 1
ATOM 741 O O . LEU A 1 90 ? 10.526 -5.293 4.527 1.00 90.75 90 LEU A O 1
ATOM 745 N N . LEU A 1 91 ? 8.363 -4.745 4.769 1.00 91.56 91 LEU A N 1
ATOM 746 C CA . LEU A 1 91 ? 8.428 -4.547 6.222 1.00 91.56 91 LEU A CA 1
ATOM 747 C C . LEU A 1 91 ? 8.543 -5.880 6.974 1.00 91.56 91 LEU A C 1
ATOM 749 O O . LEU A 1 91 ? 9.129 -5.908 8.047 1.00 91.56 91 LEU A O 1
ATOM 753 N N . LEU A 1 92 ? 8.019 -6.958 6.389 1.00 91.38 92 LEU A N 1
ATOM 754 C CA . LEU A 1 92 ? 8.060 -8.331 6.901 1.00 91.38 92 LEU A CA 1
ATOM 755 C C . LEU A 1 92 ? 9.214 -9.159 6.314 1.00 91.38 92 LEU A C 1
ATOM 757 O O . LEU A 1 92 ? 9.231 -10.376 6.461 1.00 91.38 92 LEU A O 1
ATOM 761 N N . SER A 1 93 ? 10.156 -8.522 5.612 1.00 87.75 93 SER A N 1
ATOM 762 C CA . SER A 1 93 ? 11.289 -9.195 4.956 1.00 87.75 93 SER A CA 1
ATOM 763 C C . SER A 1 93 ? 10.883 -10.329 3.997 1.00 87.75 93 SER A C 1
ATOM 765 O O . SER A 1 93 ? 11.621 -11.291 3.808 1.00 87.75 93 SER A O 1
ATOM 767 N N . TYR A 1 94 ? 9.709 -10.232 3.367 1.00 84.56 94 TYR A N 1
ATOM 768 C CA . TYR A 1 94 ? 9.287 -11.165 2.329 1.00 84.56 94 TYR A CA 1
ATOM 769 C C . TYR A 1 94 ? 9.990 -10.838 1.011 1.00 84.56 94 TYR A C 1
ATOM 771 O O . TYR A 1 94 ? 9.712 -9.832 0.361 1.00 84.56 94 TYR A O 1
ATOM 779 N N . GLU A 1 95 ? 10.891 -11.727 0.610 1.00 76.31 95 GLU A N 1
ATOM 780 C CA . GLU A 1 95 ? 11.807 -11.555 -0.523 1.00 76.31 95 GLU A CA 1
ATOM 781 C C . GLU A 1 95 ? 11.134 -11.683 -1.902 1.00 76.31 95 GLU A C 1
ATOM 783 O O . GLU A 1 95 ? 11.636 -11.175 -2.901 1.00 76.31 95 GLU A O 1
ATOM 788 N N . ARG A 1 96 ? 9.956 -12.317 -1.991 1.00 76.00 96 ARG A N 1
ATOM 789 C CA . ARG A 1 96 ? 9.290 -12.583 -3.281 1.00 76.00 96 ARG A CA 1
ATOM 790 C C . ARG A 1 96 ? 8.270 -11.509 -3.642 1.00 76.00 96 ARG A C 1
ATOM 792 O O . ARG A 1 96 ? 7.069 -11.770 -3.701 1.00 76.00 96 ARG A O 1
ATOM 799 N N . TYR A 1 97 ? 8.741 -10.306 -3.913 1.00 76.75 97 TYR A N 1
ATOM 800 C CA . TYR A 1 97 ? 7.897 -9.218 -4.402 1.00 76.75 97 TYR A CA 1
ATOM 801 C C . TYR A 1 97 ? 8.121 -8.959 -5.895 1.00 76.75 97 TYR A C 1
ATOM 803 O O . TYR A 1 97 ? 9.084 -9.424 -6.498 1.00 76.75 97 TYR A O 1
ATOM 811 N N . ASP A 1 98 ? 7.203 -8.225 -6.516 1.00 83.12 98 ASP A N 1
ATOM 812 C CA . ASP A 1 98 ? 7.237 -7.901 -7.942 1.00 83.12 98 ASP A CA 1
ATOM 813 C C . ASP A 1 98 ? 6.764 -6.456 -8.187 1.00 83.12 98 ASP A C 1
ATOM 815 O O . ASP A 1 98 ? 6.842 -5.598 -7.309 1.00 83.12 98 ASP A O 1
ATOM 819 N N . PHE A 1 99 ? 6.247 -6.164 -9.382 1.00 87.38 99 PHE A N 1
ATOM 820 C CA . PHE A 1 99 ? 5.710 -4.849 -9.754 1.00 87.38 99 PHE A CA 1
ATOM 821 C C . PHE A 1 99 ? 4.581 -4.333 -8.833 1.00 87.38 99 PHE A C 1
ATOM 823 O O . PHE A 1 99 ? 4.235 -3.153 -8.878 1.00 87.38 99 PHE A O 1
ATOM 830 N N . SER A 1 100 ? 3.980 -5.192 -8.007 1.00 91.00 100 SER A N 1
ATOM 831 C CA . SER A 1 100 ? 2.949 -4.839 -7.022 1.00 91.00 100 SER A CA 1
ATOM 832 C C . SER A 1 100 ? 3.439 -3.900 -5.909 1.00 91.00 100 SER A C 1
ATOM 834 O O . SER A 1 100 ? 2.603 -3.226 -5.293 1.00 91.00 100 SER A O 1
ATOM 836 N N . ILE A 1 101 ? 4.754 -3.777 -5.678 1.00 91.38 101 ILE A N 1
ATOM 837 C CA . ILE A 1 101 ? 5.320 -2.789 -4.737 1.00 91.38 101 ILE A CA 1
ATOM 838 C C . ILE A 1 101 ? 5.033 -1.352 -5.194 1.00 91.38 101 ILE A C 1
ATOM 840 O O . ILE A 1 101 ? 4.687 -0.486 -4.387 1.00 91.38 101 ILE A O 1
ATOM 844 N N . ASP A 1 102 ? 5.086 -1.106 -6.507 1.00 91.25 102 ASP A N 1
ATOM 845 C CA . ASP A 1 102 ? 4.792 0.203 -7.092 1.00 91.25 102 ASP A CA 1
ATOM 846 C C . ASP A 1 102 ? 3.301 0.523 -6.963 1.00 91.25 102 ASP A C 1
ATOM 848 O O . ASP A 1 102 ? 2.915 1.673 -6.749 1.00 91.25 102 ASP A O 1
ATOM 852 N N . MET A 1 103 ? 2.452 -0.506 -7.042 1.00 96.44 103 MET A N 1
ATOM 853 C CA . MET A 1 103 ? 1.005 -0.362 -6.883 1.00 96.44 103 MET A CA 1
ATOM 854 C C . MET A 1 103 ? 0.627 -0.002 -5.443 1.00 96.44 103 MET A C 1
ATOM 856 O O . MET A 1 103 ? -0.257 0.834 -5.246 1.00 96.44 103 MET A O 1
ATOM 860 N N . TRP A 1 104 ? 1.338 -0.540 -4.445 1.00 96.81 104 TRP A N 1
ATOM 861 C CA . TRP A 1 104 ? 1.208 -0.087 -3.058 1.00 96.81 104 TRP A CA 1
ATOM 862 C C . TRP A 1 104 ? 1.634 1.372 -2.896 1.00 96.81 104 TRP A C 1
ATOM 864 O O . TRP A 1 104 ? 0.871 2.179 -2.362 1.00 96.81 104 TRP A O 1
ATOM 874 N N . CYS A 1 105 ? 2.821 1.734 -3.397 1.00 94.19 105 CYS A N 1
ATOM 875 C CA . CYS A 1 105 ? 3.321 3.110 -3.343 1.00 94.19 105 CYS A CA 1
ATOM 876 C C . CYS A 1 105 ? 2.315 4.089 -3.966 1.00 94.19 105 CYS A C 1
ATOM 878 O O . CYS A 1 105 ? 2.019 5.143 -3.397 1.00 94.19 105 CYS A O 1
ATOM 880 N N . PHE A 1 106 ? 1.744 3.713 -5.113 1.00 95.50 106 PHE A N 1
ATOM 881 C CA . PHE A 1 106 ? 0.704 4.478 -5.785 1.00 95.50 106 PHE A CA 1
ATOM 882 C C . PHE A 1 106 ? -0.569 4.596 -4.939 1.00 95.50 106 PHE A C 1
ATOM 884 O O . PHE A 1 106 ? -1.088 5.701 -4.785 1.00 95.50 106 PHE A O 1
ATOM 891 N N . GLY A 1 107 ? -1.046 3.499 -4.343 1.00 97.62 107 GLY A N 1
ATOM 892 C CA . GLY A 1 107 ? -2.195 3.508 -3.435 1.00 97.62 107 GLY A CA 1
ATOM 893 C C . GLY A 1 107 ? -1.984 4.415 -2.222 1.00 97.62 107 GLY A C 1
ATOM 894 O O . GLY A 1 107 ? -2.856 5.218 -1.897 1.00 97.62 107 GLY A O 1
ATOM 895 N N . ALA A 1 108 ? -0.806 4.357 -1.597 1.00 97.00 108 ALA A N 1
ATOM 896 C CA . ALA A 1 108 ? -0.466 5.172 -0.432 1.00 97.00 108 ALA A CA 1
ATOM 897 C C . ALA A 1 108 ? -0.391 6.667 -0.785 1.00 97.00 108 ALA A C 1
ATOM 899 O O . ALA A 1 108 ? -0.890 7.513 -0.039 1.00 97.00 108 ALA A O 1
ATOM 900 N N . MET A 1 109 ? 0.175 6.999 -1.949 1.00 95.31 109 MET A N 1
ATOM 901 C CA . MET A 1 109 ? 0.203 8.367 -2.471 1.00 95.31 109 MET A CA 1
ATOM 902 C C . MET A 1 109 ? -1.204 8.871 -2.813 1.00 95.31 109 MET A C 1
ATOM 904 O O . MET A 1 109 ? -1.566 9.993 -2.459 1.00 95.31 109 MET A O 1
ATOM 908 N N . LEU A 1 110 ? -2.021 8.039 -3.464 1.00 96.31 110 LEU A N 1
ATOM 909 C CA . LEU A 1 110 ? -3.403 8.371 -3.796 1.00 96.31 110 LEU A CA 1
ATOM 910 C C . LEU A 1 110 ? -4.234 8.618 -2.532 1.00 96.31 110 LEU A C 1
ATOM 912 O O . LEU A 1 110 ? -4.935 9.625 -2.462 1.00 96.31 110 LEU A O 1
ATOM 916 N N . ALA A 1 111 ? -4.097 7.764 -1.515 1.00 97.31 111 ALA A N 1
ATOM 917 C CA . ALA A 1 111 ? -4.734 7.948 -0.215 1.00 97.31 111 ALA A CA 1
ATOM 918 C C . ALA A 1 111 ? -4.290 9.259 0.452 1.00 97.31 111 ALA A C 1
ATOM 920 O O . ALA A 1 111 ? -5.132 10.022 0.927 1.00 97.31 111 ALA A O 1
ATOM 921 N N . ALA A 1 112 ? -2.992 9.577 0.425 1.00 95.75 112 ALA A N 1
ATOM 922 C CA . ALA A 1 112 ? -2.479 10.828 0.979 1.00 95.75 112 ALA A CA 1
ATOM 923 C C . ALA A 1 112 ? -3.097 12.064 0.302 1.00 95.75 112 ALA A C 1
ATOM 925 O O . ALA A 1 112 ? -3.515 13.001 0.988 1.00 95.75 112 ALA A O 1
ATOM 926 N N . MET A 1 113 ? -3.219 12.043 -1.030 1.00 94.62 113 MET A N 1
ATOM 927 C CA . MET A 1 113 ? -3.836 13.122 -1.806 1.00 94.62 113 MET A CA 1
ATOM 928 C C . MET A 1 113 ? -5.340 13.242 -1.537 1.00 94.62 113 MET A C 1
ATOM 930 O O . MET A 1 113 ? -5.818 14.328 -1.206 1.00 94.62 113 MET A O 1
ATOM 934 N N . VAL A 1 114 ? -6.080 12.133 -1.647 1.00 95.69 114 VAL A N 1
ATOM 935 C CA . VAL A 1 114 ? -7.546 12.095 -1.510 1.00 95.69 114 VAL A CA 1
ATOM 936 C C . VAL A 1 114 ? -7.978 12.478 -0.099 1.00 95.69 114 VAL A C 1
ATOM 938 O O . VAL A 1 114 ? -8.882 13.295 0.064 1.00 95.69 114 VAL A O 1
ATOM 941 N N . PHE A 1 115 ? -7.301 11.959 0.928 1.00 96.88 115 PHE A N 1
ATOM 942 C CA . PHE A 1 115 ? -7.627 12.261 2.321 1.00 96.88 115 PHE A CA 1
ATOM 943 C C . PHE A 1 115 ? -6.921 13.511 2.863 1.00 96.88 115 PHE A C 1
ATOM 945 O O . PHE A 1 115 ? -7.202 13.921 3.991 1.00 96.88 115 PHE A O 1
ATOM 952 N N . ARG A 1 116 ? -6.056 14.157 2.065 1.00 94.50 116 ARG A N 1
ATOM 953 C CA . ARG A 1 116 ? -5.217 15.309 2.452 1.00 94.50 116 ARG A CA 1
ATOM 954 C C . ARG A 1 116 ? -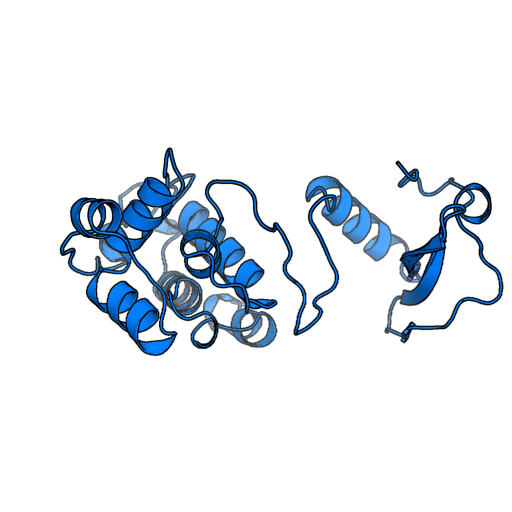4.428 15.058 3.743 1.00 94.50 116 ARG A C 1
ATOM 956 O O . ARG A 1 116 ? -4.380 15.909 4.631 1.00 94.50 116 ARG A O 1
ATOM 963 N N . LYS A 1 117 ? -3.824 13.873 3.834 1.00 92.31 117 LYS A N 1
ATOM 964 C CA . LYS A 1 117 ? -3.024 13.401 4.970 1.00 92.31 117 LYS A CA 1
ATOM 965 C C . LYS A 1 117 ? -1.672 12.932 4.442 1.00 92.31 117 LYS A C 1
ATOM 967 O O . LYS A 1 117 ? -1.586 11.847 3.880 1.00 92.31 117 LYS A O 1
ATOM 972 N N . GLU A 1 118 ? -0.637 13.756 4.592 1.00 88.38 118 GLU A N 1
ATOM 973 C CA . GLU A 1 118 ? 0.689 13.487 4.029 1.00 88.38 118 GLU A CA 1
ATOM 974 C C . GLU A 1 118 ? 1.753 13.321 5.131 1.00 88.38 118 GLU A C 1
ATOM 976 O O . GLU A 1 118 ? 1.970 14.261 5.901 1.00 88.38 118 GLU A O 1
ATOM 981 N N . PRO A 1 119 ? 2.424 12.153 5.213 1.00 91.50 119 PRO A N 1
ATOM 982 C CA . PRO A 1 119 ? 2.103 10.896 4.519 1.00 91.50 119 PRO A CA 1
ATOM 983 C C . PRO A 1 119 ? 0.827 10.245 5.091 1.00 91.50 119 PRO A C 1
ATOM 985 O O . PRO A 1 119 ? 0.414 10.539 6.215 1.00 91.50 119 PRO A O 1
ATOM 988 N N . PHE A 1 120 ? 0.202 9.333 4.337 1.00 96.00 120 PHE A N 1
ATOM 989 C CA . PHE A 1 120 ? -1.007 8.656 4.822 1.00 96.00 120 PHE A CA 1
ATOM 990 C C . PHE A 1 120 ? -0.697 7.686 5.976 1.00 96.00 120 PHE A C 1
ATOM 992 O O . PHE A 1 120 ? -1.379 7.706 7.008 1.00 96.00 120 PHE A O 1
ATOM 999 N N . PHE A 1 121 ? 0.366 6.895 5.812 1.00 96.38 121 PHE A N 1
ATOM 1000 C CA . PHE A 1 121 ? 0.977 6.054 6.841 1.00 96.38 121 PHE A CA 1
ATOM 1001 C C . PHE A 1 121 ? 2.256 6.734 7.332 1.00 96.38 121 PHE A C 1
ATOM 1003 O O . PHE A 1 121 ? 3.090 7.130 6.516 1.00 96.38 121 PHE A O 1
ATOM 1010 N N . HIS A 1 122 ? 2.387 6.926 8.644 1.00 93.38 122 HIS A N 1
ATOM 1011 C CA . HIS A 1 122 ? 3.492 7.682 9.238 1.00 93.38 122 HIS A CA 1
ATOM 1012 C C . HIS A 1 122 ? 4.161 6.889 10.359 1.00 93.38 122 HIS A C 1
ATOM 1014 O O . HIS A 1 122 ? 3.912 7.155 11.533 1.00 93.38 122 HIS A O 1
ATOM 1020 N N . GLY A 1 123 ? 4.980 5.909 9.986 1.00 90.94 123 GLY A N 1
ATOM 1021 C CA . GLY A 1 123 ? 5.808 5.153 10.914 1.00 90.94 123 GLY A CA 1
ATOM 1022 C C . GLY A 1 123 ? 7.171 5.797 11.142 1.00 90.94 123 GLY A C 1
ATOM 1023 O O . GLY A 1 123 ? 7.829 6.242 10.201 1.00 90.94 123 GLY A O 1
ATOM 1024 N N . ILE A 1 124 ? 7.621 5.821 12.393 1.00 86.50 124 ILE A N 1
ATOM 1025 C CA . ILE A 1 124 ? 8.948 6.337 12.770 1.00 86.50 124 ILE A CA 1
ATOM 1026 C C . ILE A 1 124 ? 10.036 5.258 12.594 1.00 86.50 124 ILE A C 1
ATOM 1028 O O . ILE A 1 124 ? 11.198 5.570 12.338 1.00 86.50 124 ILE A O 1
ATOM 1032 N N . SER A 1 125 ? 9.659 3.983 12.703 1.00 89.69 125 SER A N 1
ATOM 1033 C CA . SER A 1 125 ? 10.499 2.798 12.476 1.00 89.69 125 SER A CA 1
ATOM 1034 C C . SER A 1 125 ? 9.808 1.822 11.515 1.00 89.69 125 SER A C 1
ATOM 1036 O O . SER A 1 125 ? 8.655 2.037 11.148 1.00 89.69 125 SER A O 1
ATOM 1038 N N . LEU A 1 126 ? 10.483 0.739 11.104 1.00 90.31 126 LEU A N 1
ATOM 1039 C CA . LEU A 1 126 ? 9.882 -0.283 10.228 1.00 90.31 126 LEU A CA 1
ATOM 1040 C C . LEU A 1 126 ? 8.662 -0.951 10.882 1.00 90.31 126 LEU A C 1
ATOM 1042 O O . LEU A 1 126 ? 7.598 -1.023 10.269 1.00 90.31 126 LEU A O 1
ATOM 1046 N N . ILE A 1 127 ? 8.786 -1.357 12.148 1.00 92.88 127 ILE A N 1
ATOM 1047 C CA . ILE A 1 127 ? 7.674 -1.963 12.889 1.00 92.88 127 ILE A CA 1
ATOM 1048 C C . ILE A 1 127 ? 6.548 -0.956 13.157 1.00 92.88 127 ILE A C 1
ATOM 1050 O O . ILE A 1 127 ? 5.373 -1.295 13.046 1.00 92.88 127 ILE A O 1
ATOM 1054 N N . ASP A 1 128 ? 6.877 0.311 13.430 1.00 93.31 128 ASP A N 1
ATOM 1055 C CA . ASP A 1 128 ? 5.865 1.358 13.598 1.00 93.31 128 ASP A CA 1
ATOM 1056 C C . ASP A 1 128 ? 5.154 1.659 12.269 1.00 93.31 128 ASP A C 1
ATOM 1058 O O . ASP A 1 128 ? 3.942 1.842 12.240 1.00 93.31 128 ASP A O 1
ATOM 1062 N N . GLN A 1 129 ? 5.866 1.607 11.141 1.00 94.81 129 GLN A N 1
ATOM 1063 C CA . GLN A 1 129 ? 5.261 1.708 9.815 1.00 94.81 129 GLN A CA 1
ATOM 1064 C C . GLN A 1 129 ? 4.263 0.568 9.585 1.00 94.81 129 GLN A C 1
ATOM 1066 O O . GLN A 1 129 ? 3.119 0.839 9.213 1.00 94.81 129 GLN A O 1
ATOM 1071 N N . LEU A 1 130 ? 4.646 -0.680 9.875 1.00 96.00 130 LEU A N 1
ATOM 1072 C CA . LEU A 1 130 ? 3.749 -1.832 9.759 1.00 96.00 130 LEU A CA 1
ATOM 1073 C C . LEU A 1 130 ? 2.533 -1.693 10.685 1.00 96.00 130 LEU A C 1
ATOM 1075 O O . LEU A 1 130 ? 1.401 -1.936 10.268 1.00 96.00 130 LEU A O 1
ATOM 1079 N N . LYS A 1 131 ? 2.747 -1.213 11.912 1.00 96.56 131 LYS A N 1
ATOM 1080 C CA . LYS A 1 131 ? 1.679 -0.911 12.866 1.00 96.56 131 LYS A CA 1
ATOM 1081 C C . LYS A 1 131 ? 0.713 0.146 12.332 1.00 96.56 131 LYS A C 1
ATOM 1083 O O . LYS A 1 131 ? -0.488 -0.083 12.392 1.00 96.56 131 LYS A O 1
ATOM 1088 N N . THR A 1 132 ? 1.193 1.258 11.767 1.00 97.00 132 THR A N 1
ATOM 1089 C CA . THR A 1 132 ? 0.295 2.286 11.200 1.00 97.00 132 THR A CA 1
ATOM 1090 C C . THR A 1 132 ? -0.523 1.769 10.020 1.00 97.00 132 THR A C 1
ATOM 1092 O O . THR A 1 132 ? -1.643 2.227 9.802 1.00 97.00 132 THR A O 1
ATOM 1095 N N . ILE A 1 133 ? 0.006 0.801 9.268 1.00 98.00 133 ILE A N 1
ATOM 1096 C CA . ILE A 1 133 ? -0.740 0.107 8.218 1.00 98.00 133 ILE A CA 1
ATOM 1097 C C . ILE A 1 133 ? -1.813 -0.792 8.845 1.00 98.00 133 ILE A C 1
ATOM 1099 O O . ILE A 1 133 ? -2.972 -0.745 8.432 1.00 98.00 133 ILE A O 1
ATOM 1103 N N . ALA A 1 134 ? -1.452 -1.573 9.865 1.00 97.94 134 ALA A N 1
ATOM 1104 C CA . ALA A 1 134 ? -2.365 -2.458 10.585 1.00 97.94 134 ALA A CA 1
ATOM 1105 C C . ALA A 1 134 ? -3.471 -1.701 11.343 1.00 97.94 134 ALA A C 1
ATOM 1107 O O . ALA A 1 134 ? -4.588 -2.203 11.438 1.00 97.94 134 ALA A O 1
ATOM 1108 N N . ASP A 1 135 ? -3.198 -0.484 11.824 1.00 97.75 135 ASP A N 1
ATOM 1109 C CA . ASP A 1 135 ? -4.190 0.410 12.438 1.00 97.75 135 ASP A CA 1
ATOM 1110 C C . ASP A 1 135 ? -5.323 0.775 11.460 1.00 97.75 135 ASP A C 1
ATOM 1112 O O . ASP A 1 135 ? -6.434 1.066 11.898 1.00 97.75 135 ASP A O 1
ATOM 1116 N N . VAL A 1 136 ? -5.057 0.754 10.147 1.00 98.19 136 VAL A N 1
ATOM 1117 C CA . VAL A 1 136 ? -6.043 1.064 9.101 1.00 98.19 136 VAL A CA 1
ATOM 1118 C C . VAL A 1 136 ? -6.641 -0.207 8.501 1.00 98.19 136 VAL A C 1
ATOM 1120 O O . VAL A 1 136 ? -7.858 -0.350 8.448 1.00 98.19 136 VAL A O 1
ATOM 1123 N N . LEU A 1 137 ? -5.803 -1.141 8.047 1.00 98.38 137 LEU A N 1
ATOM 1124 C CA . LEU A 1 137 ? -6.246 -2.328 7.304 1.00 98.38 137 LEU A CA 1
ATOM 1125 C C . LEU A 1 137 ? -6.672 -3.501 8.206 1.00 98.38 137 LEU A C 1
ATOM 1127 O O . LEU A 1 137 ? -7.247 -4.473 7.712 1.00 98.38 137 LEU A O 1
ATOM 1131 N N . GLY A 1 138 ? -6.407 -3.410 9.511 1.00 98.06 138 GLY A N 1
ATOM 1132 C CA . GLY A 1 138 ? -6.721 -4.427 10.511 1.00 98.06 138 GLY A CA 1
ATOM 1133 C C . GLY A 1 138 ? -5.670 -5.537 10.617 1.00 98.06 138 GLY A C 1
ATOM 1134 O O . GLY A 1 138 ? -5.071 -5.967 9.627 1.00 98.06 138 GLY A O 1
ATOM 1135 N N . THR A 1 139 ? -5.472 -6.050 11.834 1.00 97.81 139 THR A N 1
ATOM 1136 C CA . THR A 1 139 ? -4.467 -7.094 12.113 1.00 97.81 139 THR A CA 1
ATOM 1137 C C . THR A 1 139 ? -4.903 -8.475 11.639 1.00 97.81 139 THR A C 1
ATOM 1139 O O . THR A 1 139 ? -4.057 -9.279 11.272 1.00 97.81 139 THR A O 1
ATOM 1142 N N . ASP A 1 140 ? -6.207 -8.747 11.535 1.00 97.81 140 ASP A N 1
ATOM 1143 C CA . ASP A 1 140 ? -6.707 -10.039 11.037 1.00 97.81 140 ASP A CA 1
ATOM 1144 C C . ASP A 1 140 ? -6.251 -10.334 9.601 1.00 97.81 140 ASP A C 1
ATOM 1146 O O . ASP A 1 140 ? -5.914 -11.472 9.265 1.00 97.81 140 ASP A O 1
ATOM 1150 N N . LYS A 1 141 ? -6.233 -9.311 8.735 1.00 97.44 141 LYS A N 1
ATOM 1151 C CA . LYS A 1 141 ? -5.752 -9.456 7.353 1.00 97.44 141 LYS A CA 1
ATOM 1152 C C . LYS A 1 141 ? -4.230 -9.590 7.304 1.00 97.44 141 LYS A C 1
ATOM 1154 O O . LYS A 1 141 ? -3.733 -10.395 6.521 1.00 97.44 141 LYS A O 1
ATOM 1159 N N . LEU A 1 142 ? -3.515 -8.852 8.155 1.00 97.62 142 LEU A N 1
ATOM 1160 C CA . LEU A 1 142 ? -2.064 -8.968 8.304 1.00 97.62 142 LEU A CA 1
ATOM 1161 C C . LEU A 1 142 ? -1.668 -10.382 8.742 1.00 97.62 142 LEU A C 1
ATOM 1163 O O . LEU A 1 142 ? -0.864 -11.023 8.078 1.00 97.62 142 LEU A O 1
ATOM 1167 N N . TYR A 1 143 ? -2.271 -10.903 9.810 1.00 97.81 143 TYR A N 1
ATOM 1168 C CA . TYR A 1 143 ? -1.956 -12.234 10.327 1.00 97.81 143 TYR A CA 1
ATOM 1169 C C . TYR A 1 143 ? -2.345 -13.350 9.362 1.00 97.81 143 TYR A C 1
ATOM 1171 O O . TYR A 1 143 ? -1.637 -14.351 9.274 1.00 97.81 143 TYR A O 1
ATOM 1179 N N . ARG A 1 144 ? -3.419 -13.173 8.580 1.00 97.19 144 ARG A N 1
ATOM 1180 C CA . ARG A 1 144 ? -3.728 -14.092 7.476 1.00 97.19 144 ARG A CA 1
ATOM 1181 C C . ARG A 1 144 ? -2.598 -14.130 6.451 1.00 97.19 144 ARG A C 1
ATOM 1183 O O . ARG A 1 144 ? -2.192 -15.221 6.074 1.00 97.19 144 ARG A O 1
ATOM 1190 N N . PHE A 1 145 ? -2.102 -12.966 6.034 1.00 96.00 145 PHE A N 1
ATOM 1191 C CA . PHE A 1 145 ? -0.985 -12.865 5.098 1.00 96.00 145 PHE A CA 1
ATOM 1192 C C . PHE A 1 145 ? 0.286 -13.509 5.673 1.00 96.00 145 PHE A C 1
ATOM 1194 O O . PHE A 1 145 ? 0.868 -14.380 5.038 1.00 96.00 145 PHE A O 1
ATOM 1201 N N . VAL A 1 146 ? 0.658 -13.176 6.911 1.00 96.56 146 VAL A N 1
ATOM 1202 C CA . VAL A 1 146 ? 1.805 -13.782 7.612 1.00 96.56 146 VAL A CA 1
ATOM 1203 C C . VAL A 1 146 ? 1.702 -15.311 7.630 1.00 96.56 146 VAL A C 1
ATOM 1205 O O . VAL A 1 146 ? 2.642 -15.996 7.242 1.00 96.56 146 VAL A O 1
ATOM 1208 N N . ASN A 1 147 ? 0.538 -15.855 7.991 1.00 96.44 147 ASN A N 1
ATOM 1209 C CA . ASN A 1 147 ? 0.323 -17.300 8.049 1.00 96.44 147 ASN A CA 1
ATOM 1210 C C . ASN A 1 147 ? 0.295 -17.973 6.664 1.00 96.44 147 ASN A C 1
ATOM 1212 O O . ASN A 1 147 ? 0.754 -19.100 6.520 1.00 96.44 147 ASN A O 1
ATOM 1216 N N . GLU A 1 148 ? -0.285 -17.334 5.646 1.00 95.56 148 GLU A N 1
ATOM 1217 C CA . GLU A 1 148 ? -0.368 -17.899 4.290 1.00 95.56 148 GLU A CA 1
ATOM 1218 C C . GLU A 1 148 ? 1.008 -18.032 3.626 1.00 95.56 148 GLU A C 1
ATOM 1220 O O . GLU A 1 148 ? 1.241 -18.978 2.871 1.00 95.56 148 GLU A O 1
ATOM 1225 N N . TYR A 1 149 ? 1.917 -17.107 3.933 1.00 93.69 149 TYR A N 1
ATOM 1226 C CA . TYR A 1 149 ? 3.256 -17.049 3.352 1.00 93.69 149 TYR A CA 1
ATOM 1227 C C . TYR A 1 149 ? 4.360 -17.575 4.278 1.00 93.69 149 TYR A C 1
ATOM 1229 O O . TYR A 1 149 ? 5.526 -17.487 3.903 1.00 93.69 149 TYR A O 1
ATOM 1237 N N . ASP A 1 150 ? 3.991 -18.157 5.427 1.00 94.00 150 ASP A N 1
ATOM 1238 C CA . ASP A 1 150 ? 4.913 -18.714 6.431 1.00 94.00 150 ASP A CA 1
ATOM 1239 C C . ASP A 1 150 ? 5.978 -17.692 6.874 1.00 94.00 150 ASP A C 1
ATOM 1241 O O . ASP A 1 150 ? 7.174 -17.972 6.905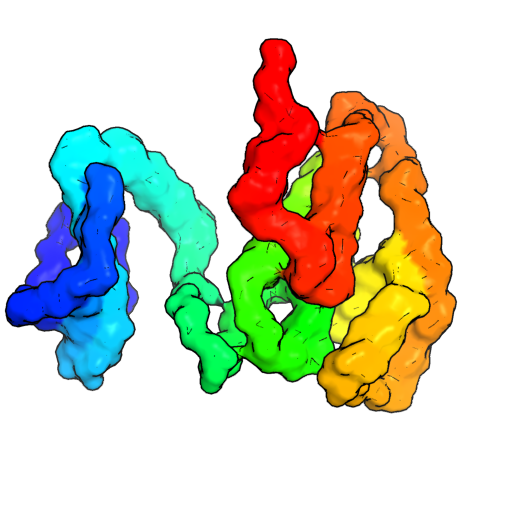 1.00 94.00 150 ASP A O 1
ATOM 1245 N N . LEU A 1 151 ? 5.530 -16.459 7.141 1.00 93.69 151 LEU A N 1
ATOM 1246 C CA . LEU A 1 151 ? 6.383 -15.369 7.615 1.00 93.69 151 LEU A CA 1
ATOM 1247 C C . LEU A 1 151 ? 6.500 -15.425 9.139 1.00 93.69 151 LEU A C 1
ATOM 1249 O O . LEU A 1 151 ? 5.530 -15.727 9.838 1.00 93.69 151 LEU A O 1
ATOM 1253 N N . GLU A 1 152 ? 7.674 -15.083 9.659 1.00 91.75 152 GLU A N 1
ATOM 1254 C CA . GLU A 1 152 ? 7.915 -15.023 11.099 1.00 91.75 152 GLU A CA 1
ATOM 1255 C C . GLU A 1 152 ? 7.680 -13.601 11.622 1.00 91.75 152 GLU A C 1
ATOM 1257 O O . GLU A 1 152 ? 8.124 -12.625 11.022 1.00 91.75 152 GLU A O 1
ATOM 1262 N N . LEU A 1 153 ? 6.965 -13.504 12.744 1.00 93.62 153 LEU A N 1
ATOM 1263 C CA . LEU A 1 153 ? 6.875 -12.308 13.577 1.00 93.62 153 LEU A CA 1
ATOM 1264 C C . LEU A 1 153 ? 7.393 -12.677 14.963 1.00 93.62 153 LEU A C 1
ATOM 1266 O O . LEU A 1 153 ? 6.943 -13.680 15.531 1.00 93.62 153 LEU A O 1
ATOM 1270 N N . ASP A 1 154 ? 8.313 -11.890 15.507 1.00 93.19 154 ASP A N 1
ATOM 1271 C CA . ASP A 1 154 ? 8.815 -12.127 16.858 1.00 93.19 154 ASP A CA 1
ATOM 1272 C C . ASP A 1 154 ? 7.815 -11.675 17.947 1.00 93.19 154 ASP A C 1
ATOM 1274 O O . ASP A 1 154 ? 6.764 -11.081 17.679 1.00 93.19 154 ASP A O 1
ATOM 1278 N N . GLU A 1 155 ? 8.101 -12.014 19.209 1.00 94.06 155 GLU A N 1
ATOM 1279 C CA . GLU A 1 155 ? 7.213 -11.683 20.334 1.00 94.06 155 GLU A CA 1
ATOM 1280 C C . GLU A 1 155 ? 7.036 -10.165 20.528 1.00 94.06 155 GLU A C 1
ATOM 1282 O O . GLU A 1 155 ? 5.942 -9.725 20.888 1.00 94.06 155 GLU A O 1
ATOM 1287 N N . GLU A 1 156 ? 8.076 -9.366 20.264 1.00 93.06 156 GLU A N 1
ATOM 1288 C CA . GLU A 1 156 ? 8.036 -7.905 20.388 1.00 93.06 156 GLU A CA 1
ATOM 1289 C C . GLU A 1 156 ? 7.170 -7.300 19.274 1.00 93.06 156 GLU A C 1
ATOM 1291 O O . GLU A 1 156 ? 6.312 -6.450 19.531 1.00 93.06 156 GLU A O 1
ATOM 1296 N N . GLU A 1 157 ? 7.316 -7.786 18.042 1.00 93.88 157 GLU A N 1
ATOM 1297 C CA . GLU A 1 157 ? 6.496 -7.385 16.902 1.00 93.88 157 GLU A CA 1
ATOM 1298 C C . GLU A 1 157 ? 5.020 -7.727 17.124 1.00 93.88 157 GLU A C 1
ATOM 1300 O O . GLU A 1 157 ? 4.149 -6.887 16.883 1.00 93.88 157 GLU A O 1
ATOM 1305 N N . LEU A 1 158 ? 4.718 -8.923 17.637 1.00 94.94 158 LEU A N 1
ATOM 1306 C CA . LEU A 1 158 ? 3.353 -9.325 17.982 1.00 94.94 158 LEU A CA 1
ATOM 1307 C C . LEU A 1 158 ? 2.750 -8.436 19.076 1.00 94.94 158 LEU A C 1
ATOM 1309 O O . LEU A 1 158 ? 1.588 -8.036 18.960 1.00 94.94 158 LEU A O 1
ATOM 1313 N N . GLU A 1 159 ? 3.520 -8.088 20.110 1.00 95.25 159 GLU A N 1
ATOM 1314 C CA . GLU A 1 159 ? 3.069 -7.187 21.176 1.00 95.25 159 GLU A CA 1
ATOM 1315 C C . GLU A 1 159 ? 2.753 -5.788 20.624 1.00 95.25 159 GLU A C 1
ATOM 1317 O O . GLU A 1 159 ? 1.689 -5.221 20.904 1.00 95.25 159 GLU A O 1
ATOM 1322 N N . VAL A 1 160 ? 3.632 -5.248 19.774 1.00 94.44 160 VAL A N 1
ATOM 1323 C CA . VAL A 1 160 ? 3.438 -3.940 19.136 1.00 94.44 160 VAL A CA 1
ATOM 1324 C C . VAL A 1 160 ? 2.233 -3.953 18.188 1.00 94.44 160 VAL A C 1
ATOM 1326 O O . VAL A 1 160 ? 1.424 -3.012 18.206 1.00 94.44 160 VAL A O 1
ATOM 1329 N N . LEU A 1 161 ? 2.082 -5.005 17.377 1.00 96.25 161 LEU A N 1
ATOM 1330 C CA . LEU A 1 161 ? 1.027 -5.146 16.368 1.00 96.25 161 LEU A CA 1
ATOM 1331 C C . LEU A 1 161 ? -0.342 -5.471 16.949 1.00 96.25 161 LEU A C 1
ATOM 1333 O O . LEU A 1 161 ? -1.325 -5.046 16.345 1.00 96.25 161 LEU A O 1
ATOM 1337 N N . GLY A 1 162 ? -0.413 -6.142 18.105 1.00 95.69 162 GLY A N 1
ATOM 1338 C CA . GLY A 1 162 ? -1.627 -6.447 18.872 1.00 95.69 162 GLY A CA 1
ATOM 1339 C C . GLY A 1 162 ? -2.855 -6.848 18.040 1.00 95.69 162 GLY A C 1
ATOM 1340 O O . GLY A 1 162 ? -2.754 -7.367 16.938 1.00 95.69 162 GLY A O 1
ATOM 1341 N N . GLN A 1 163 ? -4.055 -6.562 18.553 1.00 97.44 163 GLN A N 1
ATOM 1342 C CA . GLN A 1 163 ? -5.301 -6.779 17.809 1.00 97.44 163 GLN A CA 1
ATOM 1343 C C . GLN A 1 163 ? -5.970 -5.449 17.469 1.00 97.44 163 GLN A C 1
ATOM 1345 O O . GLN A 1 163 ? -6.272 -4.659 18.366 1.00 97.44 163 GLN A O 1
ATOM 1350 N N . ARG A 1 164 ? -6.218 -5.201 16.179 1.00 95.62 164 ARG A N 1
ATOM 1351 C CA . ARG A 1 164 ? -6.794 -3.949 15.670 1.00 95.62 164 ARG A CA 1
ATOM 1352 C C . ARG A 1 164 ? -7.889 -4.237 14.646 1.00 95.62 164 ARG A C 1
ATOM 1354 O O . ARG A 1 164 ? -7.649 -5.007 13.713 1.00 95.62 164 ARG A O 1
ATOM 1361 N N . PRO A 1 165 ? -9.079 -3.632 14.798 1.00 97.38 165 PRO A N 1
ATOM 1362 C CA . PRO A 1 165 ? -10.119 -3.744 13.790 1.00 97.38 165 PRO A CA 1
ATOM 1363 C C . PRO A 1 165 ? -9.722 -2.966 12.533 1.00 97.38 165 PRO A C 1
ATOM 1365 O O . PRO A 1 165 ? -9.043 -1.945 12.611 1.00 97.38 165 PRO A O 1
ATOM 1368 N N . GLU A 1 166 ? -10.192 -3.431 11.383 1.00 97.56 166 GLU A N 1
ATOM 1369 C CA . GLU A 1 166 ? -10.122 -2.660 10.145 1.00 97.56 166 GLU A CA 1
ATOM 1370 C C . GLU A 1 166 ? -10.939 -1.365 10.270 1.00 97.56 166 GLU A C 1
ATOM 1372 O O . GLU A 1 166 ? -12.072 -1.377 10.764 1.00 97.56 166 GLU A O 1
ATOM 1377 N N . GLN A 1 167 ? -10.370 -0.256 9.800 1.00 97.81 167 GLN A N 1
ATOM 1378 C CA . GLN A 1 167 ? -11.036 1.038 9.740 1.00 97.81 167 GLN A CA 1
ATOM 1379 C C . GLN A 1 167 ? -11.669 1.252 8.361 1.00 97.81 167 GLN A C 1
ATOM 1381 O O . GLN A 1 167 ? -10.972 1.186 7.345 1.00 97.81 167 GLN A O 1
ATOM 1386 N N . PRO A 1 168 ? -12.972 1.567 8.287 1.00 97.62 168 PRO A N 1
ATOM 1387 C CA . PRO A 1 168 ? -13.591 1.998 7.044 1.00 97.62 168 PRO A CA 1
ATOM 1388 C C . PRO A 1 168 ? -12.893 3.236 6.469 1.00 97.62 168 PRO A C 1
ATOM 1390 O O . PRO A 1 168 ? -12.688 4.228 7.165 1.00 97.62 168 PRO A O 1
ATOM 1393 N N . TRP A 1 169 ? -12.622 3.244 5.161 1.00 97.81 169 TRP A N 1
ATOM 1394 C CA . TRP A 1 169 ? -12.039 4.408 4.474 1.00 97.81 169 TRP A CA 1
ATOM 1395 C C . TRP A 1 169 ? -12.850 5.702 4.652 1.00 97.81 169 TRP A C 1
ATOM 1397 O O . TRP A 1 169 ? -12.309 6.807 4.580 1.00 97.81 169 TRP A O 1
ATOM 1407 N N . THR A 1 170 ? -14.153 5.576 4.913 1.00 97.00 170 THR A N 1
ATOM 1408 C CA . THR A 1 170 ? -15.053 6.698 5.198 1.00 97.00 170 THR A CA 1
ATOM 1409 C C . THR A 1 170 ? -14.696 7.460 6.472 1.00 97.00 170 THR A C 1
ATOM 1411 O O . THR A 1 170 ? -15.030 8.640 6.572 1.00 97.00 170 THR A O 1
ATOM 1414 N N . ASP A 1 171 ? -13.987 6.837 7.413 1.00 97.19 171 ASP A N 1
ATOM 1415 C CA . ASP A 1 171 ? -13.610 7.456 8.689 1.00 97.19 171 ASP A CA 1
ATOM 1416 C C . ASP A 1 171 ? -12.521 8.526 8.511 1.00 97.19 171 ASP A C 1
ATOM 1418 O O . ASP A 1 171 ? -12.372 9.423 9.341 1.00 97.19 171 ASP A O 1
ATOM 1422 N N . PHE A 1 172 ? -11.799 8.499 7.385 1.00 97.12 172 PHE A N 1
ATOM 1423 C CA . PHE A 1 172 ? -10.800 9.510 7.032 1.00 97.12 172 PHE A CA 1
ATOM 1424 C C . PHE A 1 172 ? -11.402 10.731 6.312 1.00 97.12 172 PHE A C 1
ATOM 1426 O O . PHE A 1 172 ? -10.681 11.683 5.986 1.00 97.12 172 PHE A O 1
ATOM 1433 N N . ILE A 1 173 ? -12.717 10.746 6.061 1.00 97.25 173 ILE A N 1
ATOM 1434 C CA . ILE A 1 173 ? -13.405 11.864 5.406 1.00 97.25 173 ILE A CA 1
ATOM 1435 C C . ILE A 1 173 ? -13.672 12.979 6.419 1.00 97.25 173 ILE A C 1
ATOM 1437 O O . ILE A 1 173 ? -14.301 12.783 7.456 1.00 97.25 173 ILE A O 1
ATOM 1441 N N . ASN A 1 174 ? -13.256 14.196 6.083 1.00 95.56 174 ASN A N 1
ATOM 1442 C CA . ASN A 1 174 ? -13.489 15.395 6.880 1.00 95.56 174 ASN A CA 1
ATOM 1443 C C . ASN A 1 174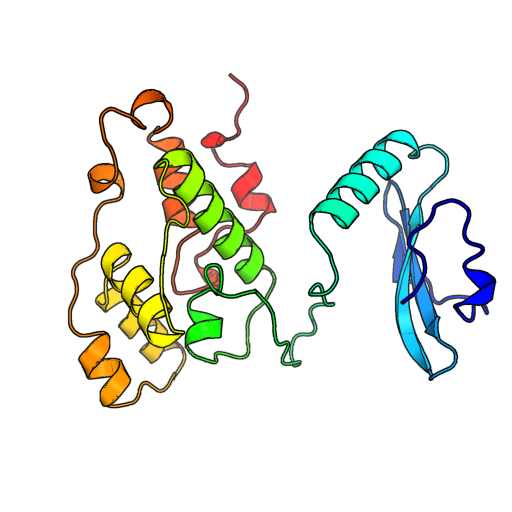 ? -13.906 16.580 5.993 1.00 95.56 174 ASN A C 1
ATOM 1445 O O . ASN A 1 174 ? -13.930 16.502 4.765 1.00 95.56 174 ASN A O 1
ATOM 1449 N N . SER A 1 175 ? -14.249 17.711 6.612 1.00 95.56 175 SER A N 1
ATOM 1450 C CA . SER A 1 175 ? -14.721 18.902 5.890 1.00 95.56 175 SER A CA 1
ATOM 1451 C C . SER A 1 175 ? -13.717 19.455 4.870 1.00 95.56 175 SER A C 1
ATOM 1453 O O . SER A 1 175 ? -14.139 20.079 3.900 1.00 95.56 175 SER A O 1
ATOM 1455 N N . ALA A 1 176 ? -12.415 19.220 5.056 1.00 93.44 176 ALA A N 1
ATOM 1456 C CA . ALA A 1 176 ? -11.356 19.750 4.201 1.00 93.44 176 ALA A CA 1
ATOM 1457 C C . ALA A 1 176 ? -11.050 18.878 2.971 1.00 93.44 176 ALA A C 1
ATOM 1459 O O . ALA A 1 176 ? -10.472 19.386 2.005 1.00 93.44 176 ALA A O 1
ATOM 1460 N N . ASN A 1 177 ? -11.409 17.589 3.001 1.00 95.19 177 ASN A N 1
ATOM 1461 C CA . ASN A 1 177 ? -11.152 16.640 1.912 1.00 95.19 177 ASN A CA 1
ATOM 1462 C C . ASN A 1 177 ? -12.426 16.135 1.211 1.00 95.19 177 ASN A C 1
ATOM 1464 O O . ASN A 1 177 ? -12.337 15.589 0.117 1.00 95.19 177 ASN A O 1
ATOM 1468 N N . ARG A 1 178 ? -13.618 16.386 1.771 1.00 93.75 178 ARG A N 1
ATOM 1469 C CA . ARG A 1 178 ? -14.901 15.870 1.263 1.00 93.75 178 ARG A CA 1
ATOM 1470 C C . ARG A 1 178 ? -15.159 16.113 -0.225 1.00 93.75 178 ARG A C 1
ATOM 1472 O O . ARG A 1 17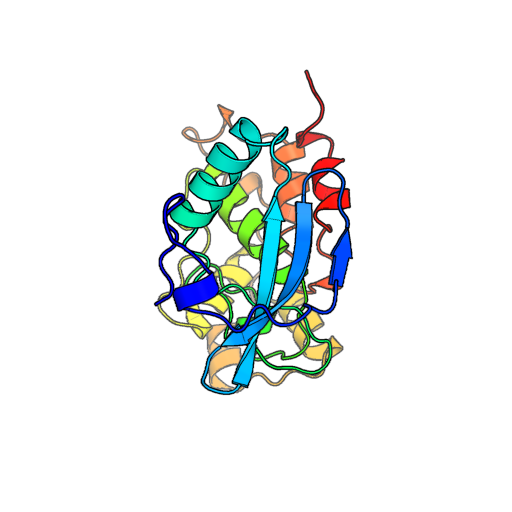8 ? -15.814 15.299 -0.856 1.00 93.75 178 ARG A O 1
ATOM 1479 N N . SER A 1 179 ? -14.681 17.224 -0.784 1.00 92.06 179 SER A N 1
ATOM 1480 C CA . SER A 1 179 ? -14.849 17.534 -2.210 1.00 92.06 179 SER A CA 1
ATOM 1481 C C . SER A 1 179 ? -13.958 16.705 -3.141 1.00 92.06 179 SER A C 1
ATOM 1483 O O . SER A 1 179 ? -14.207 16.688 -4.342 1.00 92.06 179 SER A O 1
ATOM 1485 N N . MET A 1 180 ? -12.918 16.057 -2.611 1.00 87.06 180 MET A N 1
ATOM 1486 C CA . MET A 1 180 ? -11.984 15.206 -3.356 1.00 87.06 180 MET A CA 1
ATOM 1487 C C . MET A 1 180 ? -12.311 13.716 -3.225 1.00 87.06 180 MET A C 1
ATOM 1489 O O . MET A 1 180 ? -11.879 12.923 -4.058 1.00 87.06 180 MET A O 1
ATOM 1493 N N . VAL A 1 181 ? -13.046 13.330 -2.180 1.00 94.44 181 VAL A N 1
ATOM 1494 C CA . VAL A 1 181 ? -13.384 11.933 -1.911 1.00 94.44 181 VAL A CA 1
ATOM 1495 C C . VAL A 1 181 ? -14.624 11.535 -2.706 1.00 94.44 181 VAL A C 1
ATOM 1497 O O . VAL A 1 181 ? -15.690 12.128 -2.542 1.00 94.44 181 VAL A O 1
ATOM 1500 N N . THR A 1 182 ? -14.491 10.496 -3.527 1.00 95.69 182 THR A N 1
ATOM 1501 C CA . THR A 1 182 ? -15.613 9.813 -4.184 1.00 95.69 182 THR A CA 1
ATOM 1502 C C . THR A 1 182 ? -15.574 8.320 -3.866 1.00 95.69 182 THR A C 1
ATOM 1504 O O . THR A 1 182 ? -14.528 7.794 -3.470 1.00 95.69 182 THR A O 1
ATOM 1507 N N . ASP A 1 183 ? -16.695 7.626 -4.056 1.00 96.12 183 ASP A N 1
ATOM 1508 C CA . ASP A 1 183 ? -16.773 6.178 -3.830 1.00 96.12 183 ASP A CA 1
ATOM 1509 C C . ASP A 1 183 ? -15.829 5.414 -4.773 1.00 96.12 183 ASP A C 1
ATOM 1511 O O . ASP A 1 183 ? -15.209 4.428 -4.379 1.00 96.12 183 ASP A O 1
ATOM 1515 N N . GLU A 1 184 ? -15.641 5.903 -6.002 1.00 95.94 184 GLU A N 1
ATOM 1516 C CA . GLU A 1 184 ? -14.685 5.342 -6.961 1.00 95.94 184 GLU A CA 1
ATOM 1517 C C . GLU A 1 184 ? -13.240 5.518 -6.487 1.00 95.94 184 GLU A C 1
ATOM 1519 O O . GLU A 1 184 ? -12.431 4.604 -6.644 1.00 95.94 184 GLU A O 1
ATOM 1524 N N . ALA A 1 185 ? -12.916 6.670 -5.887 1.00 96.19 185 ALA A N 1
ATOM 1525 C CA . ALA A 1 185 ? -11.592 6.929 -5.331 1.00 96.19 185 ALA A CA 1
ATOM 1526 C C . ALA A 1 185 ? -11.296 5.978 -4.166 1.00 96.19 185 ALA A C 1
ATOM 1528 O O . ALA A 1 185 ? -10.243 5.343 -4.142 1.00 96.19 185 ALA A O 1
ATOM 1529 N N . ILE A 1 186 ? -12.250 5.836 -3.237 1.00 97.75 186 ILE A N 1
ATOM 1530 C CA . ILE A 1 186 ? -12.154 4.895 -2.114 1.00 97.75 186 ILE A CA 1
ATOM 1531 C C . ILE A 1 186 ? -12.000 3.465 -2.632 1.00 97.75 186 ILE A C 1
ATOM 1533 O O . ILE A 1 186 ? -11.105 2.749 -2.193 1.00 97.75 186 ILE A O 1
ATOM 1537 N N . SER A 1 187 ? -12.827 3.058 -3.599 1.00 97.50 187 SER A N 1
ATOM 1538 C CA . SER A 1 187 ? -12.763 1.713 -4.171 1.00 97.50 187 SER A CA 1
ATOM 1539 C C . SER A 1 187 ? -11.422 1.432 -4.848 1.00 97.50 187 SER A C 1
ATOM 1541 O O . SER A 1 187 ? -10.941 0.305 -4.766 1.00 97.50 187 SER A O 1
ATOM 1543 N N . LEU A 1 188 ? -10.828 2.411 -5.536 1.00 98.06 188 LEU A N 1
ATOM 1544 C CA . LEU A 1 188 ? -9.507 2.256 -6.139 1.00 98.06 188 LEU A CA 1
ATOM 1545 C C . LEU A 1 188 ? -8.416 2.138 -5.065 1.00 98.06 188 LEU A C 1
ATOM 1547 O O . LEU A 1 188 ? -7.570 1.256 -5.170 1.00 98.06 188 LEU A O 1
ATOM 1551 N N . ILE A 1 189 ? -8.448 2.986 -4.031 1.00 98.25 189 ILE A N 1
ATOM 1552 C CA . ILE A 1 189 ? -7.494 2.942 -2.910 1.00 98.25 189 ILE A CA 1
ATOM 1553 C C . ILE A 1 189 ? -7.551 1.581 -2.207 1.00 98.25 189 ILE A C 1
ATOM 1555 O O . ILE A 1 189 ? -6.510 0.964 -1.994 1.00 98.25 189 ILE A O 1
ATOM 1559 N N . ASP A 1 190 ? -8.752 1.080 -1.917 1.00 98.19 190 ASP A N 1
ATOM 1560 C CA . ASP A 1 190 ? -8.957 -0.209 -1.253 1.00 98.19 190 ASP A CA 1
ATOM 1561 C C . ASP A 1 190 ? -8.385 -1.392 -2.051 1.00 98.19 190 ASP A C 1
ATOM 1563 O O . ASP A 1 190 ? -7.829 -2.327 -1.482 1.00 98.19 190 ASP A O 1
ATOM 1567 N N . GLN A 1 191 ? -8.482 -1.349 -3.381 1.00 98.12 191 GLN A N 1
ATOM 1568 C CA . GLN A 1 191 ? -7.953 -2.397 -4.262 1.00 98.12 191 GLN A CA 1
ATOM 1569 C C . GLN A 1 191 ? -6.437 -2.274 -4.513 1.00 98.12 191 GLN A C 1
ATOM 1571 O O . GLN A 1 191 ? -5.833 -3.180 -5.085 1.00 98.12 191 GLN A O 1
ATOM 1576 N N . LEU A 1 192 ? -5.810 -1.164 -4.113 1.00 98.25 192 LEU A N 1
ATOM 1577 C CA . LEU A 1 192 ? -4.359 -0.958 -4.185 1.00 98.25 192 LEU A CA 1
ATOM 1578 C C . LEU A 1 192 ? -3.670 -1.258 -2.847 1.00 98.25 192 LEU A C 1
ATOM 1580 O O . LEU A 1 192 ? -2.578 -1.822 -2.829 1.00 98.25 192 LEU A O 1
ATOM 1584 N N . LEU A 1 193 ? -4.301 -0.895 -1.727 1.00 98.31 193 LEU A N 1
ATOM 1585 C CA . LEU A 1 193 ? -3.755 -1.042 -0.377 1.00 98.31 193 LEU A CA 1
ATOM 1586 C C . LEU A 1 193 ? -4.178 -2.375 0.249 1.00 98.31 193 LEU A C 1
ATOM 1588 O O . LEU A 1 193 ? -5.019 -2.435 1.145 1.00 98.31 193 LEU A O 1
ATOM 1592 N N . ARG A 1 194 ? -3.563 -3.458 -0.236 1.00 97.94 194 ARG A N 1
ATOM 1593 C CA . ARG A 1 194 ? -3.740 -4.830 0.267 1.00 97.94 194 ARG A CA 1
ATOM 1594 C C . ARG A 1 194 ? -2.437 -5.393 0.824 1.00 97.94 194 ARG A C 1
ATOM 1596 O O . ARG A 1 194 ? -1.372 -5.121 0.267 1.00 97.94 194 ARG A O 1
ATOM 1603 N N . PHE A 1 195 ? -2.537 -6.178 1.902 1.00 97.31 195 PHE A N 1
ATOM 1604 C CA . PHE A 1 195 ? -1.387 -6.884 2.478 1.00 97.31 195 PHE A CA 1
ATOM 1605 C C . PHE A 1 195 ? -0.795 -7.858 1.466 1.00 97.31 195 PHE A C 1
ATOM 1607 O O . PHE A 1 195 ? 0.364 -7.695 1.104 1.00 97.31 195 PHE A O 1
ATOM 1614 N N . ASP A 1 196 ? -1.611 -8.783 0.949 1.00 95.75 196 ASP A N 1
ATOM 1615 C CA . ASP A 1 196 ? -1.171 -9.698 -0.099 1.00 95.75 196 ASP A CA 1
ATOM 1616 C C . ASP A 1 196 ? -0.934 -8.925 -1.412 1.00 95.75 196 ASP A C 1
ATOM 1618 O O . ASP A 1 196 ? -1.877 -8.330 -1.956 1.00 95.75 196 ASP A O 1
ATOM 1622 N N . PRO A 1 197 ? 0.297 -8.930 -1.953 1.00 94.06 197 PRO A N 1
ATOM 1623 C CA . PRO A 1 197 ? 0.600 -8.252 -3.205 1.00 94.06 197 PRO A CA 1
ATOM 1624 C C . PRO A 1 197 ? -0.196 -8.791 -4.406 1.00 94.06 197 PRO A C 1
ATOM 1626 O O . PRO A 1 197 ? -0.485 -8.030 -5.330 1.00 94.06 197 PRO A O 1
ATOM 1629 N N . LYS A 1 198 ? -0.625 -10.062 -4.382 1.00 93.38 198 LYS A N 1
ATOM 1630 C CA . LYS A 1 198 ? -1.447 -10.692 -5.433 1.00 93.38 198 LYS A CA 1
ATOM 1631 C C . LYS A 1 198 ? -2.886 -10.184 -5.462 1.00 93.38 198 LYS A C 1
ATOM 1633 O O . LYS A 1 198 ? -3.559 -10.335 -6.479 1.00 93.38 198 LYS A O 1
ATOM 1638 N N . GLU A 1 199 ? -3.371 -9.610 -4.362 1.00 95.50 199 GLU A N 1
ATOM 1639 C CA . GLU A 1 199 ? -4.706 -9.004 -4.299 1.00 95.50 199 GLU A CA 1
ATOM 1640 C C . GLU A 1 199 ? -4.732 -7.574 -4.854 1.00 95.50 199 GLU A C 1
ATOM 1642 O O . GLU A 1 199 ? -5.813 -7.013 -5.052 1.00 95.50 199 GLU A O 1
ATOM 1647 N N . ARG A 1 200 ? -3.565 -6.962 -5.091 1.00 97.31 200 ARG A N 1
ATOM 1648 C CA . ARG A 1 200 ? -3.481 -5.591 -5.598 1.00 97.31 200 ARG A CA 1
ATOM 1649 C C . ARG A 1 200 ? -3.804 -5.548 -7.082 1.00 97.31 200 ARG A C 1
ATOM 1651 O O . ARG A 1 200 ? -3.387 -6.410 -7.853 1.00 97.31 200 ARG A O 1
ATOM 1658 N N . LEU A 1 201 ? -4.473 -4.479 -7.510 1.00 97.19 201 LEU A N 1
ATOM 1659 C CA . LEU A 1 201 ? -4.615 -4.207 -8.940 1.00 97.19 201 LEU A CA 1
ATOM 1660 C C . LEU A 1 201 ? -3.247 -4.064 -9.595 1.00 97.19 201 LEU A C 1
ATOM 1662 O O . LEU A 1 201 ? -2.393 -3.313 -9.127 1.00 97.19 201 LEU A O 1
ATOM 1666 N N . THR A 1 202 ? -3.094 -4.669 -10.765 1.00 95.25 202 THR A N 1
ATOM 1667 C CA . THR A 1 202 ? -1.998 -4.325 -11.670 1.00 95.25 202 THR A CA 1
ATOM 1668 C C . THR A 1 202 ? -2.204 -2.921 -12.246 1.00 95.25 202 THR A C 1
ATOM 1670 O O . THR A 1 202 ? -3.333 -2.440 -12.372 1.00 95.25 202 THR A O 1
ATOM 1673 N N . ALA A 1 203 ? -1.137 -2.268 -12.716 1.00 92.50 203 ALA A N 1
ATOM 1674 C CA . ALA A 1 203 ? -1.245 -0.964 -13.384 1.00 92.50 203 ALA A CA 1
ATOM 1675 C C . ALA A 1 203 ? -2.231 -0.982 -14.572 1.00 92.50 203 ALA A C 1
ATOM 1677 O O . ALA A 1 203 ? -2.976 -0.027 -14.806 1.00 92.50 203 ALA A O 1
ATOM 1678 N N . ALA A 1 204 ? -2.265 -2.096 -15.312 1.00 92.00 204 ALA A N 1
ATOM 1679 C CA . ALA A 1 204 ? -3.173 -2.286 -16.436 1.00 92.00 204 ALA A CA 1
ATOM 1680 C C . ALA A 1 204 ? -4.640 -2.404 -16.001 1.00 92.00 204 ALA A C 1
ATOM 1682 O O . ALA A 1 204 ? -5.529 -2.079 -16.786 1.00 92.00 204 ALA A O 1
ATOM 1683 N N . GLU A 1 205 ? -4.927 -2.913 -14.806 1.00 93.75 205 GLU A N 1
ATOM 1684 C CA . GLU A 1 205 ? -6.281 -2.964 -14.244 1.00 93.75 205 GLU A CA 1
ATOM 1685 C C . GLU A 1 205 ? -6.661 -1.634 -13.599 1.00 93.75 205 GLU A C 1
ATOM 1687 O O . GLU A 1 205 ? -7.745 -1.123 -13.873 1.00 93.75 205 GLU A O 1
ATOM 1692 N N . ALA A 1 206 ? -5.741 -1.023 -12.848 1.00 94.81 206 ALA A N 1
ATOM 1693 C CA . ALA A 1 206 ? -5.932 0.272 -12.206 1.00 94.81 206 ALA A CA 1
ATOM 1694 C C . ALA A 1 206 ? -6.332 1.356 -13.215 1.00 94.81 206 ALA A C 1
ATOM 1696 O O . ALA A 1 206 ? -7.313 2.057 -12.992 1.00 94.81 206 ALA A O 1
ATOM 1697 N N . ILE A 1 207 ? -5.674 1.441 -14.379 1.00 92.56 207 ILE A N 1
ATOM 1698 C CA . ILE A 1 207 ? -6.021 2.437 -15.412 1.00 92.56 207 ILE A CA 1
ATOM 1699 C C . ILE A 1 207 ? -7.414 2.223 -16.035 1.00 92.56 207 ILE A C 1
ATOM 1701 O O . ILE A 1 207 ? -7.978 3.137 -16.631 1.00 92.56 207 ILE A O 1
ATOM 1705 N N . ARG A 1 208 ? -7.979 1.013 -15.921 1.00 93.38 208 ARG A N 1
ATOM 1706 C CA . ARG A 1 208 ? -9.336 0.679 -16.388 1.00 93.38 208 ARG A CA 1
ATOM 1707 C C . ARG A 1 208 ? -10.401 0.894 -15.308 1.00 93.38 208 ARG A C 1
ATOM 1709 O O . ARG A 1 208 ? -11.587 0.706 -15.598 1.00 93.38 208 ARG A O 1
ATOM 1716 N N . ASN A 1 209 ? -10.001 1.267 -14.092 1.00 94.31 209 ASN A N 1
ATOM 1717 C CA . ASN A 1 209 ? -10.914 1.545 -12.992 1.00 94.31 209 ASN A CA 1
ATOM 1718 C C . ASN A 1 209 ? -11.865 2.704 -13.349 1.00 94.31 209 ASN A C 1
ATOM 1720 O O . ASN A 1 209 ? -11.516 3.611 -14.108 1.00 94.31 209 ASN A O 1
ATOM 1724 N N . VAL A 1 210 ? -13.084 2.662 -12.802 1.00 94.19 210 VAL A N 1
ATOM 1725 C CA . VAL A 1 210 ? -14.126 3.677 -13.025 1.00 94.19 210 VAL A CA 1
ATOM 1726 C C . VAL A 1 210 ? -13.636 5.078 -12.657 1.00 94.19 210 VAL A C 1
ATOM 1728 O O . VAL A 1 210 ? -13.981 6.023 -13.359 1.00 94.19 210 VAL A O 1
ATOM 1731 N N . TYR A 1 211 ? -12.763 5.193 -11.653 1.00 93.56 211 TYR A N 1
ATOM 1732 C CA . TYR A 1 211 ? -12.144 6.448 -11.226 1.00 93.56 211 TYR A CA 1
ATOM 1733 C C . TYR A 1 211 ? -11.457 7.225 -12.366 1.00 93.56 211 TYR A C 1
ATOM 1735 O O . TYR A 1 211 ? -11.472 8.452 -12.370 1.00 93.56 211 TYR A O 1
ATOM 1743 N N . PHE A 1 212 ? -10.888 6.534 -13.362 1.00 92.06 212 PHE A N 1
ATOM 1744 C CA . PHE A 1 212 ? -10.195 7.167 -14.494 1.00 92.06 212 PHE A CA 1
ATOM 1745 C C . PHE A 1 212 ? -11.048 7.301 -15.759 1.00 92.06 212 PHE A C 1
ATOM 1747 O O . PHE A 1 212 ? -10.528 7.678 -16.814 1.00 92.06 212 PHE A O 1
ATOM 1754 N N . ARG A 1 213 ? -12.345 6.970 -15.709 1.00 89.00 213 ARG A N 1
ATOM 1755 C CA . ARG A 1 213 ? -13.209 7.153 -16.879 1.00 89.00 213 ARG A CA 1
ATOM 1756 C C . ARG A 1 213 ? -13.394 8.651 -17.159 1.00 89.00 213 ARG A C 1
ATOM 1758 O O . ARG A 1 213 ? -13.607 9.412 -16.220 1.00 89.00 213 ARG A O 1
ATOM 1765 N N . PRO A 1 214 ? -13.322 9.085 -18.432 1.00 75.88 214 PRO A N 1
ATOM 1766 C CA . PRO A 1 214 ? -13.624 10.465 -18.790 1.00 75.88 214 PRO A CA 1
ATOM 1767 C C . PRO A 1 214 ? -15.057 10.824 -18.383 1.00 75.88 214 PRO A C 1
ATOM 1769 O O . PRO A 1 214 ? -15.951 9.985 -18.521 1.00 75.88 214 PRO A O 1
ATOM 1772 N N . PHE A 1 215 ? -15.240 12.057 -17.910 1.00 59.97 215 PHE A N 1
ATOM 1773 C CA . PHE A 1 215 ? -16.553 12.656 -17.665 1.00 59.97 215 PHE A CA 1
ATOM 1774 C C . PHE A 1 215 ? -17.338 12.860 -18.965 1.00 59.97 215 PHE A C 1
ATOM 1776 O O . PHE A 1 215 ? -16.702 13.205 -19.991 1.00 59.97 215 PHE A O 1
#